Protein AF-A0A8I2K689-F1 (afdb_monomer_lite)

Secondary structure (DSSP, 8-state):
---------------SS--------TT---PPPPPP----------HHHHHHHHHHHHHHHHHHHHHHT----PPP--GGGGGS-TT-TTSTTHHHHHHHHHHHHHHHHHHHHHHHHHHHHHHHHHHH---HHHHHHHHHHHHHHHHHHHHHHHHHHHHHHHSPP-HHHHHHHHH--HHHHHHHHT--HHHHHHHHHHHTTT-HHHHHHHHHHHHHHHHHHHHHHHHHHTTT-PPPHHHHHHHHHHHHHHHHHHHHHHHHHHHHHHT-

Structure (mmCIF, N/CA/C/O backbone):
data_AF-A0A8I2K689-F1
#
_entry.id   AF-A0A8I2K689-F1
#
loop_
_atom_site.group_PDB
_atom_site.id
_atom_site.type_symbol
_atom_site.label_atom_id
_atom_site.label_alt_id
_atom_site.label_comp_id
_atom_site.label_asym_id
_atom_site.label_entity_id
_atom_site.label_seq_id
_atom_site.pdbx_PDB_ins_code
_atom_site.Cartn_x
_atom_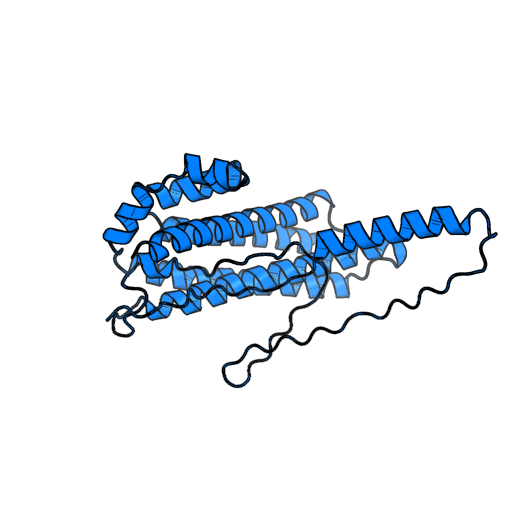site.Cartn_y
_atom_site.Cartn_z
_atom_site.occupancy
_atom_site.B_iso_or_equiv
_atom_site.auth_seq_id
_atom_site.auth_comp_id
_atom_site.auth_asym_id
_atom_site.auth_atom_id
_atom_site.pdbx_PDB_model_num
ATOM 1 N N . MET A 1 1 ? -35.269 14.885 19.759 1.00 34.06 1 MET A N 1
ATOM 2 C CA . MET A 1 1 ? -34.838 15.672 18.585 1.00 34.06 1 MET A CA 1
ATOM 3 C C . MET A 1 1 ? -33.904 14.799 17.765 1.00 34.06 1 MET A C 1
ATOM 5 O O . MET A 1 1 ? -32.785 14.556 18.188 1.00 34.06 1 MET A O 1
ATOM 9 N N . SER A 1 2 ? -34.404 14.224 16.673 1.00 30.09 2 SER A N 1
ATOM 10 C CA . SER A 1 2 ? -33.656 13.335 15.779 1.00 30.09 2 SER A CA 1
ATOM 11 C C . SER A 1 2 ? -32.919 14.171 14.733 1.00 30.09 2 SER A C 1
ATOM 13 O O . SER A 1 2 ? -33.529 14.648 13.777 1.00 30.09 2 SER A O 1
ATOM 15 N N . GLY A 1 3 ? -31.623 14.393 14.948 1.00 28.00 3 GLY A N 1
ATOM 16 C CA . GLY A 1 3 ? -30.744 14.992 13.949 1.00 28.00 3 GLY A CA 1
ATOM 17 C C . GLY A 1 3 ? -30.455 13.982 12.843 1.00 28.00 3 GLY A C 1
ATOM 18 O O . GLY A 1 3 ? -29.964 12.888 13.111 1.00 28.00 3 GLY A O 1
ATOM 19 N N . VAL A 1 4 ? -30.783 14.345 11.606 1.00 25.52 4 VAL A N 1
ATOM 20 C CA . VAL A 1 4 ? -30.379 13.610 10.405 1.00 25.52 4 VAL A CA 1
ATOM 21 C C . VAL A 1 4 ? -28.853 13.706 10.300 1.00 25.52 4 VAL A C 1
ATOM 23 O O . VAL A 1 4 ? -28.322 14.788 10.059 1.00 25.52 4 VAL A O 1
ATOM 26 N N . ARG A 1 5 ? -28.142 12.594 10.529 1.00 31.98 5 ARG A N 1
ATOM 27 C CA . ARG A 1 5 ? -26.697 12.491 10.274 1.00 31.98 5 ARG A CA 1
ATOM 28 C C . ARG A 1 5 ? -26.476 12.338 8.768 1.00 31.98 5 ARG A C 1
ATOM 30 O O . ARG A 1 5 ? -26.965 11.385 8.165 1.00 31.98 5 ARG A O 1
ATOM 37 N N . LEU A 1 6 ? -25.736 13.269 8.171 1.00 27.03 6 LEU A N 1
ATOM 38 C CA . LEU A 1 6 ? -25.148 13.095 6.846 1.00 27.03 6 LEU A CA 1
ATOM 39 C C . LEU A 1 6 ? -23.978 12.114 6.988 1.00 27.03 6 LEU A C 1
ATOM 41 O O . LEU A 1 6 ? -23.007 12.411 7.677 1.00 27.03 6 LEU A O 1
ATOM 45 N N . ALA A 1 7 ? -24.089 10.932 6.381 1.00 31.67 7 ALA A N 1
ATOM 46 C CA . ALA A 1 7 ? -22.959 10.022 6.239 1.00 31.67 7 ALA A CA 1
ATOM 47 C C . ALA A 1 7 ? -21.927 10.675 5.306 1.00 31.67 7 ALA A C 1
ATOM 49 O O . ALA A 1 7 ? -22.247 10.988 4.157 1.00 31.67 7 ALA A O 1
ATOM 50 N N . ASN A 1 8 ? -20.703 10.883 5.794 1.00 35.28 8 ASN A N 1
ATOM 51 C CA . ASN A 1 8 ? -19.585 11.405 5.008 1.00 35.28 8 ASN A CA 1
ATOM 52 C C . ASN A 1 8 ? -19.102 10.337 4.011 1.00 35.28 8 ASN A C 1
ATOM 54 O O . ASN A 1 8 ? -18.074 9.697 4.205 1.00 35.28 8 ASN A O 1
ATOM 58 N N . ARG A 1 9 ? -19.861 10.115 2.934 1.00 32.47 9 ARG A N 1
ATOM 59 C CA . ARG A 1 9 ? -19.407 9.357 1.763 1.00 32.47 9 ARG A CA 1
ATOM 60 C C . ARG A 1 9 ? -18.790 10.322 0.763 1.00 32.47 9 ARG A C 1
ATOM 62 O O . ARG A 1 9 ? -19.503 11.103 0.138 1.00 32.47 9 ARG A O 1
ATOM 69 N N . TRP A 1 10 ? -17.482 10.229 0.567 1.00 33.03 10 TRP A N 1
ATOM 70 C CA . TRP A 1 10 ? -16.812 10.909 -0.534 1.00 33.03 10 TRP A CA 1
ATOM 71 C C . TRP A 1 10 ? -16.924 10.036 -1.786 1.00 33.03 10 TRP A C 1
ATOM 73 O O . TRP A 1 10 ? -16.285 8.993 -1.895 1.00 33.03 10 TRP A O 1
ATOM 83 N N . GLN A 1 11 ? -17.779 10.434 -2.728 1.00 25.73 11 GLN A N 1
ATOM 84 C CA . GLN A 1 11 ? -17.772 9.864 -4.074 1.00 25.73 11 GLN A CA 1
ATOM 85 C C . GLN A 1 11 ? -16.689 10.569 -4.886 1.00 25.73 11 GLN A C 1
ATOM 87 O O . GLN A 1 11 ? -16.847 11.727 -5.265 1.00 25.73 11 GLN A O 1
ATOM 92 N N . VAL A 1 12 ? -15.590 9.867 -5.153 1.00 30.44 12 VAL A N 1
ATOM 93 C CA . VAL A 1 12 ? -14.567 10.317 -6.099 1.00 30.44 12 VAL A CA 1
ATOM 94 C C . VAL A 1 12 ? -14.695 9.456 -7.352 1.00 30.44 12 VAL A C 1
ATOM 96 O O . VAL A 1 12 ? -14.481 8.248 -7.314 1.00 30.44 12 VAL A O 1
ATOM 99 N N . SER A 1 13 ? -15.096 10.062 -8.469 1.00 24.70 13 SER A N 1
ATOM 100 C CA . SER A 1 13 ? -15.130 9.391 -9.771 1.00 24.70 13 SER A CA 1
ATOM 101 C C . SER A 1 13 ? -13.710 9.349 -10.340 1.00 24.70 13 SER A C 1
ATOM 103 O O . SER A 1 13 ? -13.162 10.389 -10.698 1.00 24.70 13 SER A O 1
ATOM 105 N N . ILE A 1 14 ? -13.108 8.159 -10.407 1.00 31.27 14 ILE A N 1
ATOM 106 C CA . ILE A 1 14 ? -11.758 7.952 -10.950 1.00 31.27 14 ILE A CA 1
ATOM 107 C C . ILE A 1 14 ? -11.877 7.172 -12.265 1.00 31.27 14 ILE A C 1
ATOM 109 O O . ILE A 1 14 ? -12.098 5.961 -12.220 1.00 31.27 14 ILE A O 1
ATOM 113 N N . PRO A 1 15 ? -11.729 7.804 -13.440 1.00 27.47 15 PRO A N 1
ATOM 114 C CA . PRO A 1 15 ? -11.429 7.061 -14.651 1.00 27.47 15 PRO A CA 1
ATOM 115 C C . PRO A 1 15 ? -9.973 6.582 -14.590 1.00 27.47 15 PRO A C 1
ATOM 117 O O . PRO A 1 15 ? -9.056 7.358 -14.320 1.00 27.47 15 PRO A O 1
ATOM 120 N N . PHE A 1 16 ? -9.757 5.290 -14.839 1.00 33.69 16 PHE A N 1
ATOM 121 C CA . PHE A 1 16 ? -8.423 4.750 -15.090 1.00 33.69 16 PHE A CA 1
ATOM 122 C C . PHE A 1 16 ? -7.800 5.530 -16.266 1.00 33.69 16 PHE A C 1
ATOM 124 O O . PHE A 1 16 ? -8.435 5.676 -17.312 1.00 33.69 16 PHE A O 1
ATOM 131 N N . VAL A 1 17 ? -6.564 6.003 -16.065 1.00 35.53 17 VAL A N 1
ATOM 132 C CA . VAL A 1 17 ? -5.764 6.949 -16.877 1.00 35.53 17 VAL A CA 1
ATOM 133 C C . VAL A 1 17 ? -5.992 8.441 -16.543 1.00 35.53 17 VAL A C 1
ATOM 135 O O . VAL A 1 17 ? -6.764 9.137 -17.198 1.00 35.53 17 VAL A O 1
ATOM 138 N N . GLY A 1 18 ? -5.234 8.967 -15.568 1.00 26.30 18 GLY A N 1
ATOM 139 C CA . GLY A 1 18 ? -5.088 10.412 -15.327 1.00 26.30 18 GLY A CA 1
ATOM 140 C C . GLY A 1 18 ? -4.299 10.765 -14.056 1.00 26.30 18 GLY A C 1
ATOM 141 O O . GLY A 1 18 ? -4.568 10.217 -12.994 1.00 26.30 18 GLY A O 1
ATOM 142 N N . PHE A 1 19 ? -3.327 11.679 -14.177 1.00 29.88 19 PHE A N 1
ATOM 143 C CA . PHE A 1 19 ? -2.495 12.221 -13.088 1.00 29.88 19 PHE A CA 1
ATOM 144 C C . PHE A 1 19 ? -3.311 12.919 -11.983 1.00 29.88 19 PHE A C 1
ATOM 146 O O . PHE A 1 19 ? -4.321 13.562 -12.264 1.00 29.88 19 PHE A O 1
ATOM 153 N N . ILE A 1 20 ? -2.789 12.900 -10.750 1.00 31.00 20 ILE A N 1
ATOM 154 C CA . ILE A 1 20 ? -3.259 13.716 -9.619 1.00 31.00 20 ILE A CA 1
ATOM 155 C C . ILE A 1 20 ? -2.245 14.840 -9.361 1.00 31.00 20 ILE A C 1
ATOM 157 O O . ILE A 1 20 ? -1.098 14.571 -9.011 1.00 31.00 20 ILE A O 1
ATOM 161 N N . VAL A 1 21 ? -2.674 16.102 -9.460 1.00 28.34 21 VAL A N 1
ATOM 162 C CA . VAL A 1 21 ? -2.023 17.225 -8.765 1.00 28.34 21 VAL A CA 1
ATOM 163 C C . VAL A 1 21 ? -3.061 17.839 -7.835 1.00 28.34 21 VAL A C 1
ATOM 165 O O . VAL A 1 21 ? -4.024 18.453 -8.287 1.00 28.34 21 VAL A O 1
ATOM 168 N N . ALA A 1 22 ? -2.872 17.645 -6.531 1.00 29.69 22 ALA A N 1
ATOM 169 C CA . ALA A 1 22 ? -3.641 18.327 -5.502 1.00 29.69 22 ALA A CA 1
ATOM 170 C C . ALA A 1 22 ? -2.947 19.659 -5.181 1.00 29.69 22 ALA A C 1
ATOM 172 O O . ALA A 1 22 ? -1.782 19.668 -4.787 1.00 29.69 22 ALA A O 1
ATOM 173 N N . LEU A 1 23 ? -3.647 20.780 -5.357 1.00 28.66 23 LEU A N 1
ATOM 174 C CA . LEU A 1 23 ? -3.226 22.075 -4.825 1.00 28.66 23 LEU A CA 1
ATOM 175 C C . LEU A 1 23 ? -4.232 22.524 -3.772 1.00 28.66 23 LEU A C 1
ATOM 177 O O . LEU A 1 23 ? -5.437 22.566 -4.017 1.00 28.66 23 LEU A O 1
ATOM 181 N N . GLU A 1 24 ? -3.712 22.850 -2.594 1.00 26.86 24 GLU A N 1
ATOM 182 C CA . GLU A 1 24 ? -4.495 23.253 -1.438 1.00 26.86 24 GLU A CA 1
ATOM 183 C C . GLU A 1 24 ? -4.722 24.769 -1.443 1.00 26.86 24 GLU A C 1
ATOM 185 O O . GLU A 1 24 ? -3.778 25.564 -1.423 1.00 26.86 24 GLU A O 1
ATOM 190 N N . LYS A 1 25 ? -5.991 25.188 -1.439 1.00 26.97 25 LYS A N 1
ATOM 191 C CA . LYS A 1 25 ? -6.366 26.519 -0.958 1.00 26.97 25 LYS A CA 1
ATOM 192 C C . LYS A 1 25 ? -7.771 26.498 -0.353 1.00 26.97 25 LYS A C 1
ATOM 194 O O . LYS A 1 25 ? -8.740 26.218 -1.047 1.00 26.97 25 LYS A O 1
ATOM 199 N N . ASN A 1 26 ? -7.859 26.841 0.933 1.00 28.77 26 ASN A N 1
ATOM 200 C CA . ASN A 1 26 ? -9.092 27.121 1.683 1.00 28.77 26 ASN A CA 1
ATOM 201 C C . ASN A 1 26 ? -10.177 26.027 1.637 1.00 28.77 26 ASN A C 1
ATOM 203 O O . ASN A 1 26 ? -11.298 26.273 1.195 1.00 28.77 26 ASN A O 1
ATOM 207 N N . SER A 1 27 ? -9.859 24.843 2.168 1.00 33.62 27 SER A N 1
ATOM 208 C CA . SER A 1 27 ? -10.859 23.880 2.673 1.00 33.62 27 SER A CA 1
ATOM 209 C C . SER A 1 27 ? -11.861 23.315 1.649 1.00 33.62 27 SER A C 1
ATOM 211 O O . SER A 1 27 ? -12.848 22.697 2.043 1.00 33.62 27 SER A O 1
ATOM 213 N N . GLN A 1 28 ? -11.618 23.476 0.346 1.00 25.47 28 GLN A N 1
ATOM 214 C CA . GLN A 1 28 ? -12.385 22.828 -0.719 1.00 25.47 28 GLN A CA 1
ATOM 215 C C . GLN A 1 28 ? -11.439 22.189 -1.739 1.00 25.47 28 GLN A C 1
ATOM 217 O O . GLN A 1 28 ? -10.702 22.872 -2.450 1.00 25.47 28 GLN A O 1
ATOM 222 N N . LEU 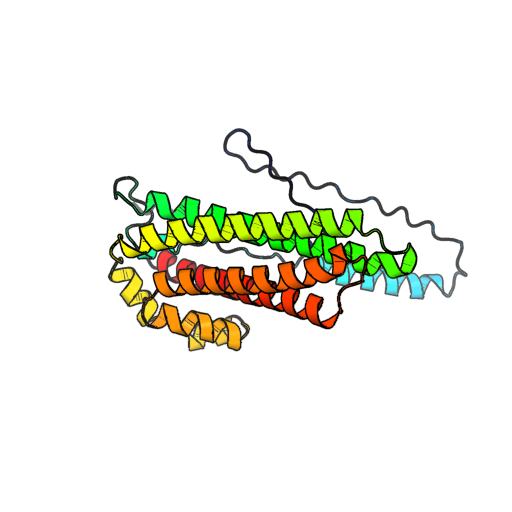A 1 29 ? -11.480 20.858 -1.823 1.00 30.98 29 LEU A N 1
ATOM 223 C CA . LEU A 1 29 ? -10.832 20.090 -2.884 1.00 30.98 29 LEU A CA 1
ATOM 224 C C . LEU A 1 29 ? -11.614 20.303 -4.184 1.00 30.98 29 LEU A C 1
ATOM 226 O O . LEU A 1 29 ? -12.679 19.723 -4.383 1.00 30.98 29 LEU A O 1
ATOM 230 N N . THR A 1 30 ? -11.090 21.149 -5.069 1.00 25.44 30 THR A N 1
ATOM 231 C CA . THR A 1 30 ? -11.647 21.333 -6.415 1.00 25.44 30 THR A CA 1
ATOM 232 C C . THR A 1 30 ? -10.801 20.531 -7.400 1.00 25.44 30 THR A C 1
ATOM 234 O O . THR A 1 30 ? -9.659 20.894 -7.671 1.00 25.44 30 THR A O 1
ATOM 237 N N . CYS A 1 31 ? -11.338 19.427 -7.927 1.00 29.86 31 CYS A N 1
ATOM 238 C CA . CYS A 1 31 ? -10.701 18.677 -9.013 1.00 29.86 31 CYS A CA 1
ATOM 239 C C . CYS A 1 31 ? -11.052 19.321 -10.359 1.00 29.86 31 CYS A C 1
ATOM 241 O O . CYS A 1 31 ? -12.225 19.395 -10.724 1.00 29.86 31 CYS A O 1
ATOM 243 N N . ILE A 1 32 ? -10.042 19.765 -11.107 1.00 27.45 32 ILE A N 1
ATOM 244 C CA . ILE A 1 32 ? -10.199 20.209 -12.496 1.00 27.45 32 ILE A CA 1
ATOM 245 C C . ILE A 1 32 ? -9.784 19.044 -13.396 1.00 27.45 32 ILE A C 1
ATOM 247 O O . ILE A 1 32 ? -8.627 18.633 -13.376 1.00 27.45 32 ILE A O 1
ATOM 251 N N . PHE A 1 33 ? -10.718 18.523 -14.192 1.00 27.69 33 PHE A N 1
ATOM 252 C CA . PHE A 1 33 ? -10.443 17.498 -15.199 1.00 27.69 33 PHE A CA 1
ATOM 253 C C . PHE A 1 33 ? -10.376 18.142 -16.587 1.00 27.69 33 PHE A C 1
ATOM 255 O O . PHE A 1 33 ? -11.342 18.769 -17.024 1.00 27.69 33 PHE A O 1
ATOM 262 N N . SER A 1 34 ? -9.260 17.968 -17.299 1.00 25.78 34 SER A N 1
ATOM 263 C CA . SER A 1 34 ? -9.188 18.241 -18.737 1.00 25.78 34 SER A CA 1
ATOM 264 C C . SER A 1 34 ? -9.410 16.941 -19.512 1.00 25.78 34 SER A C 1
ATOM 266 O O . SER A 1 34 ? -8.761 15.924 -19.280 1.00 25.78 34 SER A O 1
ATOM 268 N N . THR A 1 35 ? -10.375 16.953 -20.427 1.00 31.84 35 THR A N 1
ATOM 269 C CA . THR A 1 35 ? -10.628 15.853 -21.362 1.00 31.84 35 THR A CA 1
ATOM 270 C C . THR A 1 35 ? -9.731 16.033 -22.587 1.00 31.84 35 THR A C 1
ATOM 272 O O . THR A 1 35 ? -9.759 17.078 -23.235 1.00 31.84 35 THR A O 1
ATOM 275 N N . PHE A 1 36 ? -8.918 15.022 -22.905 1.00 33.69 36 PHE A N 1
ATOM 276 C CA . PHE A 1 36 ? -8.147 14.973 -24.149 1.00 33.69 36 PHE A CA 1
ATOM 277 C C . PHE A 1 36 ? -9.102 14.933 -25.351 1.00 33.69 36 PHE A C 1
ATOM 279 O O . PHE A 1 36 ? -9.919 14.020 -25.482 1.00 33.69 36 PHE A O 1
ATOM 286 N N . GLY A 1 37 ? -8.987 15.923 -26.237 1.00 29.97 37 GLY A N 1
ATOM 287 C CA . GLY A 1 37 ? -9.666 15.941 -27.528 1.00 29.97 37 GLY A CA 1
ATOM 288 C C . GLY A 1 37 ? -9.048 14.912 -28.472 1.00 29.97 37 GLY A C 1
ATOM 289 O O . GLY A 1 37 ? -7.941 15.103 -28.966 1.00 29.97 37 GLY A O 1
ATOM 290 N N . LEU A 1 38 ? -9.767 13.819 -28.727 1.00 32.38 38 LEU A N 1
ATOM 291 C CA . LEU A 1 38 ? -9.473 12.901 -29.827 1.00 32.38 38 LEU A CA 1
ATOM 292 C C . LEU A 1 38 ? -10.076 13.472 -31.121 1.00 32.38 38 LEU A C 1
ATOM 294 O O . LEU A 1 38 ? -11.244 13.233 -31.430 1.00 32.38 38 LEU A O 1
ATOM 298 N N . GLU A 1 39 ? -9.286 14.211 -31.902 1.00 32.84 39 GLU A N 1
ATOM 299 C CA . GLU A 1 39 ? -9.604 14.439 -33.317 1.00 32.84 39 GLU A CA 1
ATOM 300 C C . GLU A 1 39 ? -9.267 13.171 -34.111 1.00 32.84 39 GLU A C 1
ATOM 302 O O . GLU A 1 39 ? -8.129 12.911 -34.501 1.00 32.84 39 GLU A O 1
ATOM 307 N N . LEU A 1 40 ? -10.281 12.331 -34.317 1.00 34.91 40 LEU A N 1
ATOM 308 C CA . LEU A 1 40 ? -10.182 11.117 -35.120 1.00 34.91 40 LEU A CA 1
ATOM 309 C C . LEU A 1 40 ? -10.274 11.498 -36.608 1.00 34.91 40 LEU A C 1
ATOM 311 O O . LEU A 1 40 ? -11.366 11.664 -37.154 1.00 34.91 40 LEU A O 1
ATOM 315 N N . ILE A 1 41 ? -9.126 11.647 -37.274 1.00 38.69 41 ILE A N 1
ATOM 316 C CA . ILE A 1 41 ? -9.055 11.849 -38.730 1.00 38.69 41 ILE A CA 1
ATOM 317 C C . ILE A 1 41 ? -9.430 10.527 -39.418 1.00 38.69 41 ILE A C 1
ATOM 319 O O . ILE A 1 41 ? -8.597 9.648 -39.635 1.00 38.69 41 ILE A O 1
ATOM 323 N N . LEU A 1 42 ? -10.714 10.360 -39.740 1.00 37.19 42 LEU A N 1
ATOM 324 C CA . LEU A 1 42 ? -11.215 9.228 -40.520 1.00 37.19 42 LEU A CA 1
ATOM 325 C C . LEU A 1 42 ? -11.003 9.497 -42.017 1.00 37.19 42 LEU A C 1
ATOM 327 O O . LEU A 1 42 ? -11.637 10.375 -42.599 1.00 37.19 42 LEU A O 1
ATOM 331 N N . SER A 1 43 ? -10.128 8.720 -42.656 1.00 39.47 43 SER A N 1
ATOM 332 C CA . SER A 1 43 ? -10.030 8.667 -44.119 1.00 39.47 43 SER A CA 1
ATOM 333 C C . SER A 1 43 ? -11.274 7.983 -44.728 1.00 39.47 43 SER A C 1
ATOM 335 O O . SER A 1 43 ? -11.934 7.186 -44.053 1.00 39.47 43 SER A O 1
ATOM 337 N N . PRO A 1 44 ? -11.650 8.282 -45.989 1.00 41.97 44 PRO A N 1
ATOM 338 C CA . PRO A 1 44 ? -12.915 7.818 -46.559 1.00 41.97 44 PRO A CA 1
ATOM 339 C C . PRO A 1 44 ? -12.936 6.294 -46.765 1.00 41.97 44 PRO A C 1
ATOM 341 O O . PRO A 1 44 ? -12.265 5.740 -47.637 1.00 41.97 44 PRO A O 1
ATOM 344 N N . ILE A 1 45 ? -13.760 5.609 -45.969 1.00 51.66 45 ILE A N 1
ATOM 345 C CA . ILE A 1 45 ? -14.006 4.162 -46.031 1.00 51.66 45 ILE A CA 1
ATOM 346 C C . ILE A 1 45 ? -15.248 3.890 -46.895 1.00 51.66 45 ILE A C 1
ATOM 348 O O . ILE A 1 45 ? -16.245 4.600 -46.823 1.00 51.66 45 ILE A O 1
ATOM 352 N N . LYS A 1 46 ? -15.216 2.830 -47.717 1.00 49.56 46 LYS A N 1
ATOM 353 C CA . LYS A 1 46 ? -16.331 2.443 -48.608 1.00 49.56 46 LYS A CA 1
ATOM 354 C C . LYS A 1 46 ? -17.665 2.234 -47.839 1.00 49.56 46 LYS A C 1
ATOM 356 O O . LYS A 1 46 ? -17.677 1.523 -46.827 1.00 49.56 46 LYS A O 1
ATOM 361 N N . PRO A 1 47 ? -18.815 2.679 -48.389 1.00 58.19 47 PRO A N 1
ATOM 362 C CA . PRO A 1 47 ? -20.069 2.911 -47.646 1.00 58.19 47 PRO A CA 1
ATOM 363 C C . PRO A 1 47 ? -20.726 1.664 -47.022 1.00 58.19 47 PRO A C 1
ATOM 365 O O . PRO A 1 47 ? -21.452 1.757 -46.035 1.00 58.19 47 PRO A O 1
ATOM 368 N N . LYS A 1 48 ? -20.468 0.453 -47.542 1.00 54.47 48 LYS A N 1
ATOM 369 C CA . LYS A 1 48 ? -20.991 -0.793 -46.937 1.00 54.47 48 LYS A CA 1
ATOM 370 C C . LYS A 1 48 ? -20.197 -1.266 -45.713 1.00 54.47 48 LYS A C 1
ATOM 372 O O . LYS A 1 48 ? -20.784 -1.876 -44.823 1.00 54.47 48 LYS A O 1
ATOM 377 N N . LYS A 1 49 ? -18.888 -0.990 -45.643 1.00 56.25 49 LYS A N 1
ATOM 378 C CA . LYS A 1 49 ? -18.050 -1.335 -44.475 1.00 56.25 49 LYS A CA 1
ATOM 379 C C . LYS A 1 49 ? -18.198 -0.316 -43.342 1.00 56.25 49 LYS A C 1
ATOM 381 O O . LYS A 1 49 ? -18.008 -0.664 -42.181 1.00 56.25 49 LYS A O 1
ATOM 386 N N . GLU A 1 50 ? -18.624 0.897 -43.674 1.00 62.44 50 GLU A N 1
ATOM 387 C CA . GLU A 1 50 ? -18.826 2.007 -42.743 1.00 62.44 50 GLU A CA 1
ATOM 388 C C . GLU A 1 50 ? -19.874 1.697 -41.661 1.00 62.44 50 GLU A C 1
ATOM 390 O O . GLU A 1 50 ? -19.638 1.920 -40.476 1.00 62.44 50 GLU A O 1
ATOM 395 N N . LYS A 1 51 ? -21.010 1.086 -42.028 1.00 68.62 51 LYS A N 1
ATOM 396 C CA . LYS A 1 51 ? -22.100 0.808 -41.075 1.00 68.62 51 LYS A CA 1
ATOM 397 C C . LYS A 1 51 ? -21.742 -0.275 -40.047 1.00 68.62 51 LYS A C 1
ATOM 399 O O . LYS A 1 51 ? -22.174 -0.188 -38.900 1.00 68.62 51 LYS A O 1
ATOM 404 N N . ALA A 1 52 ? -20.957 -1.279 -40.445 1.00 70.50 52 ALA A N 1
ATOM 405 C CA . ALA A 1 52 ? -20.466 -2.325 -39.544 1.00 70.50 52 ALA A CA 1
ATOM 406 C C . ALA A 1 52 ? -19.349 -1.798 -38.629 1.00 70.50 52 ALA A C 1
ATOM 408 O O . ALA A 1 52 ? -19.381 -2.026 -37.421 1.00 70.50 52 ALA A O 1
ATOM 409 N N . MET A 1 53 ? -18.418 -1.019 -39.186 1.00 68.62 53 MET A N 1
ATOM 410 C CA . MET A 1 53 ? -17.319 -0.420 -38.431 1.00 68.62 53 MET A CA 1
ATOM 411 C C . MET A 1 53 ? -17.821 0.613 -37.412 1.00 68.62 53 MET A C 1
ATOM 413 O O . MET A 1 53 ? -17.392 0.591 -36.264 1.00 68.62 53 MET A O 1
ATOM 417 N N . ARG A 1 54 ? -18.812 1.439 -37.775 1.00 72.25 54 ARG A N 1
ATOM 418 C CA . ARG A 1 54 ? -19.436 2.409 -36.862 1.00 72.25 54 ARG A CA 1
ATOM 419 C C . ARG A 1 54 ? -20.149 1.732 -35.689 1.00 72.25 54 ARG A C 1
ATOM 421 O O . ARG A 1 54 ? -20.038 2.209 -34.567 1.00 72.25 54 ARG A O 1
ATOM 428 N N . LYS A 1 55 ? -20.839 0.606 -35.919 1.00 75.31 55 LYS A N 1
ATOM 429 C CA . LYS A 1 55 ? -21.449 -0.184 -34.833 1.00 75.31 55 LYS A CA 1
ATOM 430 C C . LYS A 1 55 ? -20.394 -0.770 -33.893 1.00 75.31 55 LYS A C 1
ATOM 432 O O . LYS A 1 55 ? -20.557 -0.671 -32.684 1.00 75.31 55 LYS A O 1
ATOM 437 N N . SER A 1 56 ? -19.308 -1.319 -34.442 1.00 78.44 56 SER A N 1
ATOM 438 C CA . SER A 1 56 ? -18.197 -1.846 -33.641 1.00 78.44 56 SER A CA 1
ATOM 439 C C . SER A 1 56 ? -17.529 -0.754 -32.806 1.00 78.44 56 SER A C 1
ATOM 441 O O . SER A 1 56 ? -17.284 -0.960 -31.623 1.00 78.44 56 SER A O 1
ATOM 443 N N . LEU A 1 57 ? -17.281 0.418 -33.398 1.00 76.94 57 LEU A N 1
ATOM 444 C CA . LEU A 1 57 ? -16.671 1.554 -32.710 1.00 76.94 57 LEU A CA 1
ATOM 445 C C . LEU A 1 57 ? -17.565 2.060 -31.570 1.00 76.94 57 LEU A C 1
ATOM 447 O O . LEU A 1 57 ? -17.078 2.268 -30.467 1.00 76.94 57 LEU A O 1
ATOM 451 N N . ILE A 1 58 ? -18.876 2.190 -31.803 1.00 81.75 58 ILE A N 1
ATOM 452 C CA . ILE A 1 58 ? -19.835 2.593 -30.763 1.00 81.75 58 ILE A CA 1
ATOM 453 C C . ILE A 1 58 ? -19.892 1.557 -29.635 1.00 81.75 58 ILE A C 1
ATOM 455 O O . ILE A 1 58 ? -19.920 1.950 -28.475 1.00 81.75 58 ILE A O 1
ATOM 459 N N . SER A 1 59 ? -19.868 0.254 -29.935 1.00 79.19 59 SER A N 1
ATOM 460 C CA . SER A 1 59 ? -19.805 -0.782 -28.895 1.00 79.19 59 SER A CA 1
ATOM 461 C C . SER A 1 59 ? -18.511 -0.723 -28.087 1.00 79.19 59 SER A C 1
ATOM 463 O O . SER A 1 59 ? -18.575 -0.827 -26.869 1.00 79.19 59 SER A O 1
ATOM 465 N N . ILE A 1 60 ? -17.357 -0.511 -28.727 1.00 79.00 60 ILE A N 1
ATOM 466 C CA . ILE A 1 60 ? -16.071 -0.351 -28.029 1.00 79.00 60 ILE A CA 1
ATOM 467 C C . ILE A 1 60 ? -16.100 0.896 -27.145 1.00 79.00 60 ILE A C 1
ATOM 469 O O . ILE A 1 60 ? -15.738 0.814 -25.978 1.00 79.00 60 ILE A O 1
ATOM 473 N N . ILE A 1 61 ? -16.600 2.023 -27.662 1.00 78.31 61 ILE A N 1
ATOM 474 C CA . ILE A 1 61 ? -16.760 3.252 -26.881 1.00 78.31 61 ILE A CA 1
ATOM 475 C C . ILE A 1 61 ? -17.706 3.004 -25.710 1.00 78.31 61 ILE A C 1
ATOM 477 O O . ILE A 1 61 ? -17.354 3.352 -24.597 1.00 78.31 61 ILE A O 1
ATOM 481 N N . LEU A 1 62 ? -18.859 2.361 -25.898 1.00 74.25 62 LEU A N 1
ATOM 482 C CA . LEU A 1 62 ? -19.791 2.067 -24.804 1.00 74.25 62 LEU A CA 1
ATOM 483 C C . LEU A 1 62 ? -19.184 1.138 -23.749 1.00 74.25 62 LEU A C 1
ATOM 485 O O . LEU A 1 62 ? -19.397 1.380 -22.568 1.00 74.25 62 LEU A O 1
ATOM 489 N N . ILE A 1 63 ? -18.408 0.127 -24.147 1.00 73.12 63 ILE A N 1
ATOM 490 C CA . ILE A 1 63 ? -17.698 -0.762 -23.215 1.00 73.12 63 ILE A CA 1
ATOM 491 C C . ILE A 1 63 ? -16.634 0.020 -22.442 1.00 73.12 63 ILE A C 1
ATOM 493 O O . ILE A 1 63 ? -16.591 -0.072 -21.219 1.00 73.12 63 ILE A O 1
ATOM 497 N N . LEU A 1 64 ? -15.830 0.837 -23.128 1.00 66.56 64 LEU A N 1
ATOM 498 C CA . LEU A 1 64 ? -14.812 1.678 -22.499 1.00 66.56 64 LEU A CA 1
ATOM 499 C C . LEU A 1 64 ? -15.451 2.703 -21.558 1.00 66.56 64 LEU A C 1
ATOM 501 O O . LEU A 1 64 ? -15.061 2.796 -20.401 1.00 66.56 64 LEU A O 1
ATOM 505 N N . THR A 1 65 ? -16.501 3.392 -22.001 1.00 65.06 65 THR A N 1
ATOM 506 C CA . THR A 1 65 ? -17.212 4.391 -21.195 1.00 65.06 65 THR A CA 1
ATOM 507 C C . THR A 1 65 ? -17.877 3.729 -19.988 1.00 65.06 65 THR A C 1
ATOM 509 O O . THR A 1 65 ? -17.732 4.219 -18.876 1.00 65.06 65 THR A O 1
ATOM 512 N N . ALA A 1 66 ? -18.535 2.577 -20.157 1.00 59.66 66 ALA A N 1
ATOM 513 C CA . ALA A 1 66 ? -19.119 1.820 -19.049 1.00 59.66 66 ALA A CA 1
ATOM 514 C C . ALA A 1 66 ? -18.054 1.310 -18.063 1.00 59.66 66 ALA A C 1
ATOM 516 O O . ALA A 1 66 ? -18.277 1.364 -16.857 1.00 59.66 66 ALA A O 1
ATOM 517 N N . SER A 1 67 ? -16.884 0.881 -18.551 1.00 49.88 67 SER A N 1
ATOM 518 C CA . SER A 1 67 ? -15.754 0.492 -17.695 1.00 49.88 67 SER A CA 1
ATOM 519 C C . SER A 1 67 ? -15.118 1.681 -16.966 1.00 49.88 67 SER A C 1
ATOM 521 O O . SER A 1 67 ? -14.670 1.534 -15.836 1.00 49.88 67 SER A O 1
ATOM 523 N N . MET A 1 68 ? -15.155 2.878 -17.560 1.00 47.31 68 MET A N 1
ATOM 524 C CA . MET A 1 68 ? -14.703 4.129 -16.940 1.00 47.31 68 MET A CA 1
ATOM 525 C C . MET A 1 68 ? -15.727 4.719 -15.957 1.00 47.31 68 MET A C 1
ATOM 527 O O . MET A 1 68 ? -15.362 5.535 -15.118 1.00 47.31 68 MET A O 1
ATOM 531 N N . TYR A 1 69 ? -16.992 4.287 -16.024 1.00 48.94 69 TYR A N 1
ATOM 532 C CA . TYR A 1 69 ? -18.041 4.602 -15.046 1.00 48.94 69 TYR A CA 1
ATOM 533 C C . TYR A 1 69 ? -18.048 3.663 -13.830 1.00 48.94 69 TYR A C 1
ATOM 535 O O . TYR A 1 69 ? -18.917 3.794 -12.960 1.00 48.94 69 TYR A O 1
ATOM 543 N N . VAL A 1 70 ? -17.091 2.735 -13.725 1.00 46.28 70 VAL A N 1
ATOM 544 C CA . VAL A 1 70 ? -16.865 1.993 -12.482 1.00 46.28 70 VAL A CA 1
ATOM 545 C C . VAL A 1 70 ? -16.302 2.983 -11.468 1.00 46.28 70 VAL A C 1
ATOM 547 O O . VAL A 1 70 ? -15.117 3.293 -11.450 1.00 46.28 70 VAL A O 1
ATOM 550 N N . HIS A 1 71 ? -17.191 3.540 -10.652 1.00 49.56 71 HIS A N 1
ATOM 551 C CA . HIS A 1 71 ? -16.816 4.451 -9.585 1.00 49.56 71 HIS A CA 1
ATOM 552 C C . HIS A 1 71 ? -15.962 3.672 -8.584 1.00 49.56 71 HIS A C 1
ATOM 554 O O . HIS A 1 71 ? -16.468 2.792 -7.886 1.00 49.56 71 HIS A O 1
ATOM 560 N N . GLY A 1 72 ? -14.668 3.985 -8.524 1.00 53.66 72 GLY A N 1
ATOM 561 C CA . GLY A 1 72 ? -13.811 3.537 -7.438 1.00 53.66 72 GLY A CA 1
ATOM 562 C C . GLY A 1 72 ? -14.290 4.178 -6.141 1.00 53.66 72 GLY A C 1
ATOM 563 O O . GLY A 1 72 ? -14.019 5.347 -5.889 1.00 53.66 72 GLY A O 1
ATOM 564 N N . VAL A 1 73 ? -15.042 3.437 -5.328 1.00 59.09 73 VAL A N 1
ATOM 565 C CA . VAL A 1 73 ? -15.381 3.889 -3.978 1.00 59.09 73 VAL A CA 1
ATOM 566 C C . VAL A 1 73 ? -14.139 3.696 -3.117 1.00 59.09 73 VAL A C 1
ATOM 568 O O . VAL A 1 73 ? -13.782 2.568 -2.788 1.00 59.09 73 VAL A O 1
ATOM 571 N N . ILE A 1 74 ? -13.472 4.798 -2.783 1.00 63.38 74 ILE A N 1
ATOM 572 C CA . ILE A 1 74 ? -12.416 4.815 -1.772 1.00 63.38 74 ILE A CA 1
ATOM 573 C C . ILE A 1 74 ? -13.103 5.010 -0.427 1.00 63.38 74 ILE A C 1
ATOM 575 O O . ILE A 1 74 ? -13.759 6.027 -0.200 1.00 63.38 74 ILE A O 1
ATOM 579 N N . PHE A 1 75 ? -12.964 4.034 0.462 1.00 70.88 75 PHE A N 1
ATOM 580 C CA . PHE A 1 75 ? -13.468 4.170 1.821 1.00 70.88 75 PHE A CA 1
ATOM 581 C C . PHE A 1 75 ? -12.462 4.968 2.648 1.00 70.88 75 PHE A C 1
ATOM 583 O O . PHE A 1 75 ? -11.268 4.658 2.658 1.00 70.88 75 PHE A O 1
ATOM 590 N N . CYS A 1 76 ? -12.941 6.014 3.326 1.00 67.00 76 CYS A N 1
ATOM 591 C CA . CYS A 1 76 ? -12.139 6.707 4.325 1.00 67.00 76 CYS A CA 1
ATOM 592 C C . CYS A 1 76 ? -11.781 5.721 5.431 1.00 67.00 76 CYS A C 1
ATOM 594 O O . CYS A 1 76 ? -12.604 4.909 5.856 1.00 67.00 76 CYS A O 1
ATOM 596 N N . ASN A 1 77 ? -10.523 5.763 5.855 1.00 67.94 77 ASN A N 1
ATOM 597 C CA . ASN A 1 77 ? -10.058 4.836 6.856 1.00 67.94 77 ASN A CA 1
ATOM 598 C C . ASN A 1 77 ? -10.418 5.349 8.256 1.00 67.94 77 ASN A C 1
ATOM 600 O O . ASN A 1 77 ? -9.688 6.153 8.832 1.00 67.94 77 ASN A O 1
ATOM 604 N N . ASP A 1 78 ? -11.527 4.850 8.798 1.00 77.69 78 ASP A N 1
ATOM 605 C CA . ASP A 1 78 ? -11.975 5.137 10.164 1.00 77.69 78 ASP A CA 1
ATOM 606 C C . ASP A 1 78 ? -11.246 4.277 11.219 1.00 77.69 78 ASP A C 1
ATOM 608 O O . ASP A 1 78 ? -11.678 4.192 12.369 1.00 77.69 78 ASP A O 1
ATOM 612 N N . THR A 1 79 ? -10.117 3.636 10.884 1.00 73.81 79 THR A N 1
ATOM 613 C CA . THR A 1 79 ? -9.312 2.872 11.854 1.00 73.81 79 THR A CA 1
ATOM 614 C C . THR A 1 79 ? -8.871 3.656 13.098 1.00 73.81 79 THR A C 1
ATOM 616 O O . THR A 1 79 ? -8.764 3.015 14.147 1.00 73.81 79 THR A O 1
ATOM 619 N N . PRO A 1 80 ? -8.660 4.995 13.088 1.00 79.12 80 PRO A N 1
ATOM 620 C CA . PRO A 1 80 ? -8.409 5.752 14.320 1.00 79.12 80 PRO A CA 1
ATOM 621 C C . PRO A 1 80 ? -9.518 5.610 15.374 1.00 79.12 80 PRO A C 1
ATOM 623 O O . PRO A 1 80 ? -9.237 5.653 16.571 1.00 79.12 80 PRO A O 1
ATOM 626 N N . CYS A 1 81 ? -10.761 5.331 14.962 1.00 82.19 81 CYS A N 1
ATOM 627 C CA . CYS A 1 81 ? -11.871 5.046 15.874 1.00 82.19 81 CYS A CA 1
ATOM 628 C C . CYS A 1 81 ? -11.646 3.803 16.745 1.00 82.19 81 CYS A C 1
ATOM 630 O O . CYS A 1 81 ? -12.319 3.633 17.759 1.00 82.19 81 CYS A O 1
ATOM 632 N N . ALA A 1 82 ? -10.718 2.915 16.374 1.00 80.94 82 ALA A N 1
ATOM 633 C CA . ALA A 1 82 ? -10.343 1.783 17.214 1.00 80.94 82 ALA A CA 1
ATOM 634 C C . ALA A 1 82 ? -9.660 2.205 18.520 1.00 80.94 82 ALA A C 1
ATOM 636 O O . ALA A 1 82 ? -9.581 1.390 19.431 1.00 80.94 82 ALA A O 1
ATOM 637 N N . TYR A 1 83 ? -9.177 3.444 18.620 1.00 83.81 83 TYR A N 1
ATOM 638 C CA . TYR A 1 83 ? -8.364 3.947 19.728 1.00 83.81 83 TYR A CA 1
ATOM 639 C C . TYR A 1 83 ? -9.075 5.048 20.542 1.00 83.81 83 TYR A C 1
ATOM 641 O O . TYR A 1 83 ? -8.456 5.737 21.351 1.00 83.81 83 TYR A O 1
ATOM 649 N N . GLY A 1 84 ? -10.386 5.237 20.338 1.00 73.69 84 GLY A N 1
ATOM 650 C CA . GLY A 1 84 ? -11.196 6.217 21.066 1.00 73.69 84 GLY A CA 1
ATOM 651 C C . GLY A 1 84 ? -12.428 6.694 20.294 1.00 73.69 84 GLY A C 1
ATOM 652 O O . GLY A 1 84 ? -12.710 6.247 19.184 1.00 73.69 84 GLY A O 1
ATOM 653 N N . GLU A 1 85 ? -13.194 7.617 20.884 1.00 61.94 85 GLU A N 1
ATOM 654 C CA . GLU A 1 85 ? -14.360 8.185 20.202 1.00 61.94 85 GLU A CA 1
ATOM 655 C C . GLU A 1 85 ? -13.924 9.056 19.017 1.00 61.94 85 GLU A C 1
ATOM 657 O O . GLU A 1 85 ? -13.221 10.043 19.202 1.00 61.94 85 GLU A O 1
ATOM 662 N N . CYS A 1 86 ? -14.395 8.708 17.813 1.00 60.72 86 CYS A N 1
ATOM 663 C CA . CYS A 1 86 ? -14.076 9.351 16.529 1.00 60.72 86 CYS A CA 1
ATOM 664 C C . CYS A 1 86 ? -14.318 10.876 16.463 1.00 60.72 86 CYS A C 1
ATOM 666 O O . CYS A 1 86 ? -13.968 11.492 15.464 1.00 60.72 86 CYS A O 1
ATOM 668 N N . ASN A 1 87 ? -14.958 11.465 17.481 1.00 56.34 87 ASN A N 1
ATOM 669 C CA . ASN A 1 87 ? -15.509 12.822 17.463 1.00 56.34 87 ASN A CA 1
ATOM 670 C C . ASN A 1 87 ? -15.086 13.688 18.661 1.00 56.34 87 ASN A C 1
ATOM 672 O O . ASN A 1 87 ? -15.586 14.803 18.784 1.00 56.34 87 ASN A O 1
ATOM 676 N N . ASP A 1 88 ? -14.233 13.194 19.563 1.00 54.06 88 ASP A N 1
ATOM 677 C CA . ASP A 1 88 ? -13.817 13.978 20.728 1.00 54.06 88 ASP A CA 1
ATOM 678 C C . ASP A 1 88 ? -12.394 14.505 20.518 1.00 54.06 88 ASP A C 1
ATOM 680 O O . ASP A 1 88 ? -11.404 13.816 20.778 1.00 54.06 88 ASP A O 1
ATOM 684 N N . GLU A 1 89 ? -12.302 15.750 20.038 1.00 50.16 89 GLU A N 1
ATOM 685 C CA . GLU A 1 89 ? -11.051 16.508 19.854 1.00 50.16 89 GLU A CA 1
ATOM 686 C C . GLU A 1 89 ? -10.221 16.605 21.153 1.00 50.16 89 GLU A C 1
ATOM 688 O O . GLU A 1 89 ? -9.042 16.950 21.120 1.00 50.16 89 GLU A O 1
ATOM 693 N N . ASN A 1 90 ? -10.817 16.260 22.301 1.00 48.53 90 ASN A N 1
ATOM 694 C CA . ASN A 1 90 ? -10.208 16.356 23.623 1.00 48.53 90 ASN A CA 1
ATOM 695 C C . ASN A 1 90 ? -9.481 15.086 24.099 1.00 48.53 90 ASN A C 1
ATOM 697 O O . ASN A 1 90 ? -8.940 15.091 25.208 1.00 48.53 90 ASN A O 1
ATOM 701 N N . LYS A 1 91 ? -9.437 13.992 23.319 1.00 55.91 91 LYS A N 1
ATOM 702 C CA . LYS A 1 91 ? -8.626 12.810 23.675 1.00 55.91 91 LYS A CA 1
ATOM 703 C C . LYS A 1 91 ? -7.267 12.817 22.977 1.00 55.91 91 LYS A C 1
ATOM 705 O O . LYS A 1 91 ? -7.159 12.833 21.756 1.00 55.91 91 LYS A O 1
ATOM 710 N N . VAL A 1 92 ? -6.238 12.729 23.817 1.00 55.22 92 VAL A N 1
ATOM 711 C CA . VAL A 1 92 ? -4.857 13.195 23.608 1.00 55.22 92 VAL A CA 1
ATOM 712 C C . VAL A 1 92 ? -4.134 12.617 22.375 1.00 55.22 92 VAL A C 1
ATOM 714 O O . VAL A 1 92 ? -3.248 13.291 21.865 1.00 55.22 92 VAL A O 1
ATOM 717 N N . ASN A 1 93 ? -4.544 11.468 21.815 1.00 58.84 93 ASN A N 1
ATOM 718 C CA . ASN A 1 93 ? -3.804 10.816 20.714 1.00 58.84 93 ASN A CA 1
ATOM 719 C C . ASN A 1 93 ? -4.640 10.417 19.477 1.00 58.84 93 ASN A C 1
ATOM 721 O O . ASN A 1 93 ? -4.081 10.236 18.394 1.00 58.84 93 ASN A O 1
ATOM 725 N N . GLY A 1 94 ? -5.972 10.304 19.581 1.00 60.09 94 GLY A N 1
ATOM 726 C CA . GLY A 1 94 ? -6.819 9.869 18.454 1.00 60.09 94 GLY A CA 1
ATOM 727 C C . GLY A 1 94 ? -6.793 10.848 17.273 1.00 60.09 94 GLY A C 1
ATOM 728 O O . GLY A 1 94 ? -6.753 10.435 16.115 1.00 60.09 94 GLY A O 1
ATOM 729 N N . GLY A 1 95 ? -6.704 12.149 17.572 1.00 70.50 95 GLY A N 1
ATOM 730 C CA . GLY A 1 95 ? -6.575 13.205 16.565 1.00 70.50 95 GLY A CA 1
ATOM 731 C C . GLY A 1 95 ? -5.257 13.175 15.783 1.00 70.50 95 GLY A C 1
ATOM 732 O O . GLY A 1 95 ? -5.219 13.665 14.659 1.00 70.50 95 GLY A O 1
ATOM 733 N N . GLN A 1 96 ? -4.193 12.569 16.327 1.00 84.19 96 GLN A N 1
ATOM 734 C CA . GLN A 1 96 ? -2.901 12.447 15.640 1.00 84.19 96 GLN A CA 1
ATOM 735 C C . GLN A 1 96 ? -2.863 11.264 14.664 1.00 84.19 96 GLN A C 1
ATOM 737 O O . GLN A 1 96 ? -2.165 11.321 13.656 1.00 84.19 96 GLN A O 1
ATOM 742 N N . MET A 1 97 ? -3.639 10.203 14.905 1.00 88.12 97 MET A N 1
ATOM 743 C CA . MET A 1 97 ? -3.637 9.023 14.033 1.00 88.12 97 MET A CA 1
ATOM 744 C C . MET A 1 97 ? -4.265 9.292 12.668 1.00 88.12 97 MET A C 1
ATOM 746 O O . MET A 1 97 ? -3.753 8.817 11.659 1.00 88.12 97 MET A O 1
ATOM 750 N N . THR A 1 98 ? -5.359 10.054 12.613 1.00 87.50 98 THR A N 1
ATOM 751 C CA . THR A 1 98 ? -6.059 10.367 11.359 1.00 87.50 98 THR A CA 1
ATOM 752 C C . THR A 1 98 ? -5.148 11.002 10.301 1.00 87.50 98 THR A C 1
ATOM 754 O O . THR A 1 98 ? -5.070 10.450 9.200 1.00 87.50 98 THR A O 1
ATOM 757 N N . PRO A 1 99 ? -4.413 12.101 10.578 1.00 89.44 99 PRO A N 1
ATOM 758 C CA . PRO A 1 99 ? -3.500 12.668 9.590 1.00 89.44 99 PRO A CA 1
ATOM 759 C C . PRO A 1 99 ? -2.363 11.706 9.222 1.00 89.44 99 PRO A C 1
ATOM 761 O O . PRO A 1 99 ? -1.977 11.670 8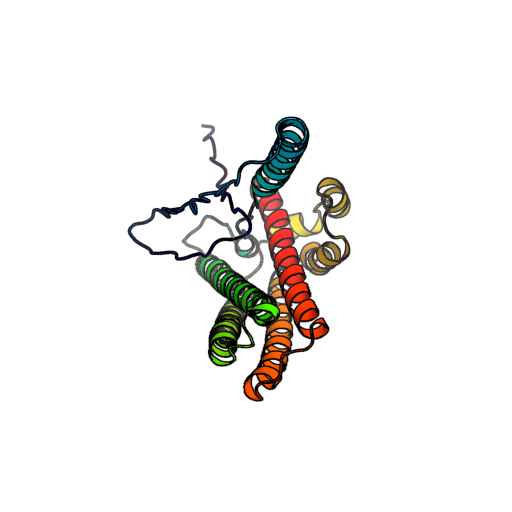.058 1.00 89.44 99 PRO A O 1
ATOM 764 N N . LEU A 1 100 ? -1.864 10.882 10.151 1.00 93.06 100 LEU A N 1
ATOM 765 C CA . LEU A 1 100 ? -0.834 9.880 9.845 1.00 93.06 100 LEU A CA 1
ATOM 766 C C . LEU A 1 100 ? -1.355 8.803 8.882 1.00 93.06 100 LEU A C 1
ATOM 768 O O . LEU A 1 100 ? -0.701 8.495 7.888 1.00 93.06 100 LEU A O 1
ATOM 772 N N . VAL A 1 101 ? -2.560 8.278 9.114 1.00 91.75 101 VAL A N 1
ATOM 773 C CA . VAL A 1 101 ? -3.211 7.315 8.212 1.00 91.75 101 VAL A CA 1
ATOM 774 C C . VAL A 1 101 ? -3.426 7.929 6.826 1.00 91.75 101 VAL A C 1
ATOM 776 O O . VAL A 1 101 ? -3.082 7.300 5.824 1.00 91.75 101 VAL A O 1
ATOM 779 N N . ILE A 1 102 ? -3.958 9.155 6.761 1.00 90.50 102 ILE A N 1
ATOM 780 C CA . ILE A 1 102 ? -4.218 9.862 5.498 1.00 90.50 102 ILE A CA 1
ATOM 781 C C . ILE A 1 102 ? -2.914 10.120 4.740 1.00 90.50 102 ILE A C 1
ATOM 783 O O . ILE A 1 102 ? -2.820 9.782 3.561 1.00 90.50 102 ILE A O 1
ATOM 787 N N . ASN A 1 103 ? -1.899 10.674 5.404 1.00 93.31 103 ASN A N 1
ATOM 788 C CA . ASN A 1 103 ? -0.629 11.010 4.768 1.00 93.31 103 ASN A CA 1
ATOM 789 C C . ASN A 1 103 ? 0.117 9.750 4.322 1.00 93.31 103 ASN A C 1
ATOM 791 O O . ASN A 1 103 ? 0.581 9.689 3.185 1.00 93.31 103 ASN A O 1
ATOM 795 N N . GLY A 1 104 ? 0.187 8.721 5.172 1.00 95.25 104 GLY A N 1
ATOM 796 C CA . GLY A 1 104 ? 0.853 7.462 4.846 1.00 95.25 104 GLY A CA 1
ATOM 797 C C . GLY A 1 104 ? 0.203 6.775 3.645 1.00 95.25 104 GLY A C 1
ATOM 798 O O . GLY A 1 104 ? 0.890 6.398 2.698 1.00 95.25 104 GLY A O 1
ATOM 799 N N . ALA A 1 105 ? -1.131 6.676 3.634 1.00 94.50 105 ALA A N 1
ATOM 800 C CA . ALA A 1 105 ? -1.866 6.140 2.490 1.00 94.50 105 ALA A CA 1
ATOM 801 C C . ALA A 1 105 ? -1.711 7.016 1.234 1.00 94.50 105 ALA A C 1
ATOM 803 O O . ALA A 1 105 ? -1.561 6.488 0.134 1.00 94.50 105 ALA A O 1
ATOM 804 N N . GLY A 1 106 ? -1.706 8.343 1.383 1.00 94.25 106 GLY A N 1
ATOM 805 C CA . GLY A 1 106 ? -1.525 9.289 0.283 1.00 94.25 106 GLY A CA 1
ATOM 806 C C . GLY A 1 106 ? -0.174 9.129 -0.415 1.00 94.25 106 GLY A C 1
ATOM 807 O O . GLY A 1 106 ? -0.128 9.002 -1.639 1.00 94.25 106 GLY A O 1
ATOM 808 N N . TYR A 1 107 ? 0.918 9.058 0.348 1.00 97.62 107 TYR A N 1
ATOM 809 C CA . TYR A 1 107 ? 2.252 8.802 -0.200 1.00 97.62 107 TYR A CA 1
ATOM 810 C C . TYR A 1 107 ? 2.365 7.410 -0.829 1.00 97.62 107 TYR A C 1
ATOM 812 O O . TYR A 1 107 ? 2.949 7.276 -1.903 1.00 97.62 107 TYR A O 1
ATOM 820 N N . PHE A 1 108 ? 1.739 6.389 -0.239 1.00 97.00 108 PHE A N 1
ATOM 821 C CA . PHE A 1 108 ? 1.697 5.052 -0.829 1.00 97.00 108 PHE A CA 1
ATOM 822 C C . PHE A 1 108 ? 0.965 5.025 -2.185 1.00 97.00 108 PHE A C 1
ATOM 824 O O . PHE A 1 108 ? 1.468 4.465 -3.159 1.00 97.00 108 PHE A O 1
ATOM 831 N N . ILE A 1 109 ? -0.193 5.685 -2.289 1.00 95.94 109 ILE A N 1
ATOM 832 C CA . ILE A 1 109 ? -0.948 5.802 -3.548 1.00 95.94 109 ILE A CA 1
ATOM 833 C C . ILE A 1 109 ? -0.147 6.589 -4.589 1.00 95.94 109 ILE A C 1
ATOM 835 O O . ILE A 1 109 ? -0.107 6.198 -5.757 1.00 95.94 109 ILE A O 1
ATOM 839 N N . LYS A 1 110 ? 0.515 7.674 -4.176 1.00 96.19 110 LYS A N 1
ATOM 840 C CA . LYS A 1 110 ? 1.384 8.462 -5.054 1.00 96.19 110 LYS A CA 1
ATOM 841 C C . LYS A 1 110 ? 2.547 7.622 -5.586 1.00 96.19 110 LYS A C 1
ATOM 843 O O . LYS A 1 110 ? 2.795 7.633 -6.785 1.00 96.19 110 LYS A O 1
ATOM 848 N N . SER A 1 111 ? 3.177 6.825 -4.724 1.00 98.19 111 SER A N 1
ATOM 849 C CA . SER A 1 111 ? 4.217 5.868 -5.109 1.00 98.19 111 SER A CA 1
ATOM 850 C C . SER A 1 111 ? 3.725 4.868 -6.163 1.00 98.19 111 SER A C 1
ATOM 852 O O . SER A 1 111 ? 4.376 4.696 -7.191 1.00 98.19 111 SER A O 1
ATOM 854 N N . ASN A 1 112 ? 2.540 4.271 -5.969 1.00 97.44 112 ASN A N 1
ATOM 855 C CA . ASN A 1 112 ? 1.938 3.398 -6.980 1.00 97.44 112 ASN A CA 1
ATOM 856 C C . ASN A 1 112 ? 1.696 4.148 -8.299 1.00 97.44 112 ASN A C 1
ATOM 858 O O . ASN A 1 112 ? 2.020 3.633 -9.361 1.00 97.44 112 ASN A O 1
ATOM 862 N N . SER A 1 113 ? 1.168 5.375 -8.247 1.00 96.31 113 SER A N 1
ATOM 863 C CA . SER A 1 113 ? 0.954 6.199 -9.444 1.00 96.31 113 SER A CA 1
ATOM 864 C C . SER A 1 113 ? 2.254 6.434 -10.220 1.00 96.31 113 SER A C 1
ATOM 866 O O . SER A 1 113 ? 2.271 6.268 -11.438 1.00 96.31 113 SER A O 1
ATOM 868 N N . ASP A 1 114 ? 3.343 6.783 -9.535 1.00 97.50 114 ASP A N 1
ATOM 869 C CA . ASP A 1 114 ? 4.657 6.974 -10.159 1.00 97.50 114 ASP A CA 1
ATOM 870 C C . ASP A 1 114 ? 5.190 5.668 -10.767 1.00 97.50 114 ASP A C 1
ATOM 872 O O . ASP A 1 114 ? 5.743 5.667 -11.869 1.00 97.50 114 ASP A O 1
ATOM 876 N N . PHE A 1 115 ? 4.952 4.531 -10.105 1.00 98.00 115 PHE A N 1
ATOM 877 C CA . PHE A 1 115 ? 5.296 3.218 -10.646 1.00 98.00 115 PHE A CA 1
ATOM 878 C C . PHE A 1 115 ? 4.475 2.863 -11.900 1.00 98.00 115 PHE A C 1
ATOM 880 O O . PHE A 1 115 ? 5.037 2.372 -12.876 1.00 98.00 115 PHE A O 1
ATOM 887 N N . GLN A 1 116 ? 3.174 3.168 -11.943 1.00 97.06 116 GLN A N 1
ATOM 888 C CA . GLN A 1 116 ? 2.357 2.971 -13.151 1.00 97.06 116 GLN A CA 1
ATOM 889 C C . GLN A 1 116 ? 2.838 3.845 -14.316 1.00 97.06 116 GLN A C 1
ATOM 891 O O . GLN A 1 116 ? 2.863 3.397 -15.464 1.00 97.06 116 GLN A O 1
ATOM 896 N N . LEU A 1 117 ? 3.261 5.083 -14.038 1.00 95.56 117 LEU A N 1
ATOM 897 C CA . LEU A 1 117 ? 3.876 5.945 -15.048 1.00 95.56 117 LEU A CA 1
ATOM 898 C C . LEU A 1 117 ? 5.173 5.335 -15.571 1.00 95.56 117 LEU A C 1
ATOM 900 O O . LEU A 1 117 ? 5.378 5.291 -16.782 1.00 95.56 117 LEU A O 1
ATOM 904 N N . PHE A 1 118 ? 6.019 4.811 -14.686 1.00 96.69 118 PHE A N 1
ATOM 905 C CA . PHE A 1 118 ? 7.217 4.074 -15.070 1.00 96.69 118 PHE A CA 1
ATOM 906 C C . PHE A 1 118 ? 6.898 2.874 -15.984 1.00 96.69 118 PHE A C 1
ATOM 908 O O . PHE A 1 118 ? 7.513 2.753 -17.046 1.00 96.69 118 PHE A O 1
ATOM 915 N N . LEU A 1 119 ? 5.899 2.047 -15.647 1.00 96.50 119 LEU A N 1
ATOM 916 C CA . LEU A 1 119 ? 5.458 0.927 -16.493 1.00 96.50 119 LEU A CA 1
ATOM 917 C C . LEU A 1 119 ? 5.012 1.397 -17.881 1.00 96.50 119 LEU A C 1
ATOM 919 O O . LEU A 1 119 ? 5.473 0.861 -18.888 1.00 96.50 119 LEU A O 1
ATOM 923 N N . GLN A 1 120 ? 4.201 2.455 -17.947 1.00 95.44 120 GLN A N 1
ATOM 924 C CA . GLN A 1 120 ? 3.774 3.046 -19.215 1.00 95.44 120 GLN A CA 1
ATOM 925 C C . GLN A 1 120 ? 4.975 3.473 -20.074 1.00 95.44 120 GLN A C 1
ATOM 927 O O . GLN A 1 120 ? 4.975 3.282 -21.291 1.00 95.44 120 GLN A O 1
ATOM 932 N N . LYS A 1 121 ? 6.012 4.069 -19.472 1.00 96.12 121 LYS A N 1
ATOM 933 C CA . LYS A 1 121 ? 7.219 4.467 -20.213 1.00 96.12 121 LYS A CA 1
ATOM 934 C C . LYS A 1 121 ? 7.993 3.256 -20.732 1.00 96.12 121 LYS A C 1
ATOM 936 O O . LYS A 1 121 ? 8.496 3.326 -21.853 1.00 96.12 121 LYS A O 1
ATOM 941 N N . ILE A 1 122 ? 8.058 2.164 -19.970 1.00 93.62 122 ILE A N 1
ATOM 942 C CA . ILE A 1 122 ? 8.657 0.906 -20.432 1.00 93.62 122 ILE A CA 1
ATOM 943 C C . ILE A 1 122 ? 7.891 0.350 -21.633 1.00 93.62 122 ILE A C 1
ATOM 945 O O . ILE A 1 122 ? 8.513 0.041 -22.644 1.00 93.62 122 ILE A O 1
ATOM 949 N N . GLU A 1 123 ? 6.563 0.279 -21.576 1.00 91.94 123 GLU A N 1
ATOM 950 C CA . GLU A 1 123 ? 5.750 -0.230 -22.692 1.00 91.94 123 GLU A CA 1
ATOM 951 C C . GLU A 1 123 ? 5.967 0.584 -23.977 1.00 91.94 123 GLU A C 1
ATOM 953 O O . GLU A 1 123 ? 6.162 0.034 -25.059 1.00 91.94 123 GLU A O 1
ATOM 958 N N . LEU A 1 124 ? 6.021 1.914 -23.862 1.00 93.38 124 LEU A N 1
ATOM 959 C CA . LEU A 1 124 ? 6.263 2.798 -25.006 1.00 93.38 124 LEU A CA 1
ATOM 960 C C . LEU A 1 124 ? 7.687 2.689 -25.573 1.00 93.38 124 LEU A C 1
ATOM 962 O O . LEU A 1 124 ? 7.927 3.100 -26.712 1.00 93.38 124 LEU A O 1
ATOM 966 N N . SER A 1 125 ? 8.635 2.133 -24.820 1.00 94.50 125 SER A N 1
ATOM 967 C CA . SER A 1 125 ? 10.014 1.981 -25.286 1.00 94.50 125 SER A CA 1
ATOM 968 C C . SER A 1 125 ? 10.184 0.935 -26.381 1.00 94.50 125 SER A C 1
ATOM 970 O O . SER A 1 125 ? 11.138 1.026 -27.152 1.00 94.50 125 SER A O 1
ATOM 972 N N . GLU A 1 126 ? 9.233 0.010 -26.532 1.00 86.94 126 GLU A N 1
ATOM 973 C CA . GLU A 1 126 ? 9.204 -0.907 -27.676 1.00 86.94 126 GLU A CA 1
ATOM 974 C C . GLU A 1 126 ? 9.016 -0.159 -29.005 1.00 86.94 126 GLU A C 1
ATOM 976 O O . GLU A 1 126 ? 9.491 -0.611 -30.046 1.00 86.94 126 GLU A O 1
ATOM 981 N N . LEU A 1 127 ? 8.355 1.004 -28.972 1.00 92.88 127 LEU A N 1
ATOM 982 C CA . LEU A 1 127 ? 8.087 1.830 -30.150 1.00 92.88 127 LEU A CA 1
ATOM 983 C C . LEU A 1 127 ? 9.166 2.891 -30.388 1.00 92.88 127 LEU A C 1
ATOM 985 O O . LEU A 1 127 ? 9.520 3.157 -31.536 1.00 92.88 127 LEU A O 1
ATOM 989 N N . TYR A 1 128 ? 9.663 3.519 -29.319 1.00 94.44 128 TYR A N 1
ATOM 990 C CA . TYR A 1 128 ? 10.511 4.718 -29.407 1.00 94.44 128 TYR A CA 1
ATOM 991 C C . TYR A 1 128 ? 11.953 4.512 -28.926 1.00 94.44 128 TYR A C 1
ATOM 993 O O . TYR A 1 128 ? 12.760 5.438 -28.999 1.00 94.44 128 TYR A O 1
ATOM 1001 N N . GLY A 1 129 ? 12.289 3.309 -28.463 1.00 95.56 129 GLY A N 1
ATOM 1002 C CA . GLY A 1 129 ? 13.539 3.020 -27.769 1.00 95.56 129 GLY A CA 1
ATOM 1003 C C . GLY A 1 129 ? 13.488 3.400 -26.279 1.00 95.56 129 GLY A C 1
ATOM 1004 O O . GLY A 1 129 ? 12.661 4.218 -25.864 1.00 95.56 129 GLY A O 1
ATOM 1005 N N . PRO A 1 130 ? 14.351 2.796 -25.442 1.00 95.81 130 PRO A N 1
ATOM 1006 C CA . PRO A 1 130 ? 14.383 3.070 -24.009 1.00 95.81 130 PRO A CA 1
ATOM 1007 C C . PRO A 1 130 ? 14.979 4.447 -23.714 1.00 95.81 130 PRO A C 1
ATOM 1009 O O . PRO A 1 130 ? 16.043 4.803 -24.217 1.00 95.81 130 PRO A O 1
ATOM 1012 N N . ASN A 1 131 ? 14.304 5.200 -22.844 1.00 97.38 131 ASN A N 1
ATOM 1013 C CA . ASN A 1 131 ? 14.822 6.434 -22.263 1.00 97.38 131 ASN A CA 1
ATOM 1014 C C . ASN A 1 131 ? 15.073 6.196 -20.769 1.00 97.38 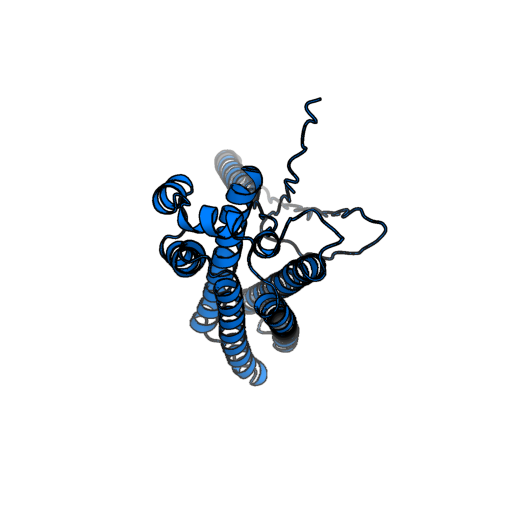131 ASN A C 1
ATOM 1016 O O . ASN A 1 131 ? 14.165 6.336 -19.948 1.00 97.38 131 ASN A O 1
ATOM 1020 N N . PHE A 1 132 ? 16.301 5.782 -20.444 1.00 97.38 132 PHE A N 1
ATOM 1021 C CA . PHE A 1 132 ? 16.674 5.385 -19.086 1.00 97.38 132 PHE A CA 1
ATOM 1022 C C . PHE A 1 132 ? 16.657 6.545 -18.088 1.00 97.38 132 PHE A C 1
ATOM 1024 O O . PHE A 1 132 ? 16.320 6.305 -16.934 1.00 97.38 132 PHE A O 1
ATOM 1031 N N . ASP A 1 133 ? 16.895 7.784 -18.523 1.00 97.69 133 ASP A N 1
ATOM 1032 C CA . ASP A 1 133 ? 16.786 8.961 -17.650 1.00 97.69 133 ASP A CA 1
ATOM 1033 C C . ASP A 1 133 ? 15.335 9.136 -17.169 1.00 97.69 133 ASP A C 1
ATOM 1035 O O . ASP A 1 133 ? 15.058 9.221 -15.974 1.00 97.69 133 ASP A O 1
ATOM 1039 N N . VAL A 1 134 ? 14.370 9.058 -18.095 1.00 96.56 134 VAL A N 1
ATOM 1040 C CA . VAL A 1 134 ? 12.935 9.138 -17.765 1.00 96.56 134 VAL A CA 1
ATOM 1041 C C . VAL A 1 134 ? 12.483 7.948 -16.913 1.00 96.56 134 VAL A C 1
ATOM 1043 O O . VAL A 1 134 ? 11.616 8.093 -16.046 1.00 96.56 134 VAL A O 1
ATOM 1046 N N . PHE A 1 135 ? 13.034 6.758 -17.152 1.00 97.56 135 PHE A N 1
ATOM 1047 C CA . PHE A 1 135 ? 12.771 5.588 -16.313 1.00 97.56 135 PHE A CA 1
ATOM 1048 C C . PHE A 1 135 ? 13.267 5.812 -14.885 1.00 97.56 135 PHE A C 1
ATOM 1050 O O . PHE A 1 135 ? 12.535 5.543 -13.932 1.00 97.56 135 PHE A O 1
ATOM 1057 N N . GLN A 1 136 ? 14.486 6.331 -14.749 1.00 98.00 136 GLN A N 1
ATOM 1058 C CA . GLN A 1 136 ? 15.124 6.586 -13.470 1.00 98.00 136 GLN A CA 1
ATOM 1059 C C . GLN A 1 136 ? 14.357 7.640 -12.665 1.00 98.00 136 GLN A C 1
ATOM 1061 O O . GLN A 1 136 ? 14.102 7.412 -11.486 1.00 98.00 136 GLN A O 1
ATOM 1066 N N . ASP A 1 137 ? 13.906 8.726 -13.295 1.00 97.94 137 ASP A N 1
ATOM 1067 C CA . ASP A 1 137 ? 13.120 9.774 -12.633 1.00 97.94 137 ASP A CA 1
ATOM 1068 C C . ASP A 1 137 ? 11.817 9.233 -12.027 1.00 97.94 137 ASP A C 1
ATOM 1070 O O . ASP A 1 137 ? 11.551 9.421 -10.838 1.00 97.94 137 ASP A O 1
ATOM 1074 N N . ASN A 1 138 ? 11.007 8.515 -12.817 1.00 97.31 138 ASN A N 1
ATOM 1075 C CA . ASN A 1 138 ? 9.733 7.969 -12.329 1.00 97.31 138 ASN A CA 1
ATOM 1076 C C . ASN A 1 138 ? 9.949 6.915 -11.235 1.00 97.31 138 ASN A C 1
ATOM 1078 O O . ASN A 1 138 ? 9.228 6.896 -10.237 1.00 97.31 138 ASN A O 1
ATOM 1082 N N . LEU A 1 139 ? 10.961 6.060 -11.393 1.00 98.25 139 LEU A N 1
ATOM 1083 C CA . LEU A 1 139 ? 11.266 5.026 -10.412 1.00 98.25 139 LEU A CA 1
ATOM 1084 C C . LEU A 1 139 ? 11.802 5.612 -9.099 1.00 98.25 139 LEU A C 1
ATOM 1086 O O . LEU A 1 139 ? 11.392 5.171 -8.027 1.00 98.25 139 LEU A O 1
ATOM 1090 N N . ASN A 1 140 ? 12.661 6.631 -9.162 1.00 98.62 140 ASN A N 1
ATOM 1091 C CA . ASN A 1 140 ? 13.149 7.340 -7.978 1.00 98.62 140 ASN A CA 1
ATOM 1092 C C . ASN A 1 140 ? 12.001 8.041 -7.235 1.00 98.62 140 ASN A C 1
ATOM 1094 O O . ASN A 1 140 ? 11.968 8.009 -6.006 1.00 98.62 140 ASN A O 1
ATOM 1098 N N . ASN A 1 141 ? 11.035 8.621 -7.957 1.00 98.44 141 ASN A N 1
ATOM 1099 C CA . ASN A 1 141 ? 9.839 9.206 -7.346 1.00 98.44 141 ASN A CA 1
ATOM 1100 C C . ASN A 1 141 ? 8.989 8.144 -6.634 1.00 98.44 141 ASN A C 1
ATOM 1102 O O . ASN A 1 141 ? 8.596 8.345 -5.483 1.00 98.44 141 ASN A O 1
ATOM 1106 N N . ALA A 1 142 ? 8.767 6.989 -7.273 1.00 98.50 142 ALA A N 1
ATOM 1107 C CA . ALA A 1 142 ? 8.052 5.874 -6.657 1.00 98.50 142 ALA A CA 1
ATOM 1108 C C . ALA A 1 142 ? 8.749 5.395 -5.370 1.00 98.50 142 ALA A C 1
ATOM 1110 O O . ALA A 1 142 ? 8.088 5.254 -4.337 1.00 98.50 142 ALA A O 1
ATOM 1111 N N . ILE A 1 143 ? 10.074 5.210 -5.412 1.00 98.75 143 ILE A N 1
ATOM 1112 C CA . ILE A 1 143 ? 10.908 4.824 -4.261 1.00 98.75 143 ILE A CA 1
ATOM 1113 C C . ILE A 1 143 ? 10.790 5.855 -3.136 1.00 98.75 143 ILE A C 1
ATOM 1115 O O . ILE A 1 143 ? 10.414 5.506 -2.020 1.00 98.75 143 ILE A O 1
ATOM 1119 N N . SER A 1 144 ? 11.018 7.132 -3.437 1.00 98.69 144 SER A N 1
ATOM 1120 C CA . SER A 1 144 ? 10.969 8.197 -2.435 1.00 98.69 144 SER A CA 1
ATOM 1121 C C . SER A 1 144 ? 9.593 8.289 -1.765 1.00 98.69 144 SER A C 1
ATOM 1123 O O . SER A 1 144 ? 9.494 8.392 -0.543 1.00 98.69 144 SER A O 1
ATOM 1125 N N . ASN A 1 145 ? 8.505 8.179 -2.535 1.00 98.62 145 ASN A N 1
ATOM 1126 C CA . ASN A 1 145 ? 7.155 8.225 -1.978 1.00 98.62 145 ASN A CA 1
ATOM 1127 C C . ASN A 1 145 ? 6.830 6.998 -1.104 1.00 98.62 145 ASN A C 1
ATOM 1129 O O . ASN A 1 145 ? 6.164 7.164 -0.082 1.00 98.62 145 ASN A O 1
ATOM 1133 N N . VAL A 1 146 ? 7.304 5.786 -1.432 1.00 98.62 146 VAL A N 1
ATOM 1134 C CA . VAL A 1 146 ? 7.094 4.628 -0.537 1.00 98.62 146 VAL A CA 1
ATOM 1135 C C . VAL A 1 146 ? 7.950 4.732 0.728 1.00 98.62 146 VAL A C 1
ATOM 1137 O O . VAL A 1 146 ? 7.468 4.390 1.803 1.00 98.62 146 VAL A O 1
ATOM 1140 N N . GLU A 1 147 ? 9.165 5.280 0.651 1.00 98.75 147 GLU A N 1
ATOM 1141 C CA . GLU A 1 147 ? 10.002 5.558 1.828 1.00 98.75 147 GLU A CA 1
ATOM 1142 C C . GLU A 1 147 ? 9.323 6.549 2.783 1.00 98.75 147 GLU A C 1
ATOM 1144 O O . GLU A 1 147 ? 9.254 6.297 3.989 1.00 98.75 147 GLU A O 1
ATOM 1149 N N . TYR A 1 148 ? 8.744 7.634 2.254 1.00 98.50 148 TYR A N 1
ATOM 1150 C CA . TYR A 1 148 ? 7.949 8.567 3.056 1.00 98.50 148 TYR A CA 1
ATOM 1151 C C . TYR A 1 148 ? 6.740 7.883 3.701 1.00 98.50 148 TYR A C 1
ATOM 1153 O O . TYR A 1 148 ? 6.489 8.079 4.892 1.00 98.50 148 TYR A O 1
ATOM 1161 N N . ALA A 1 149 ? 6.016 7.045 2.952 1.00 98.06 149 ALA A N 1
ATOM 1162 C CA . ALA A 1 149 ? 4.887 6.290 3.488 1.00 98.06 149 ALA A CA 1
ATOM 1163 C C . ALA A 1 149 ? 5.311 5.350 4.632 1.00 98.06 149 ALA A C 1
ATOM 1165 O O . ALA A 1 149 ? 4.650 5.316 5.671 1.00 98.06 149 ALA A O 1
ATOM 1166 N N . ILE A 1 150 ? 6.439 4.644 4.489 1.00 98.69 150 ILE A N 1
ATOM 1167 C CA . ILE A 1 150 ? 7.016 3.788 5.539 1.00 98.69 150 ILE A CA 1
ATOM 1168 C C . ILE A 1 150 ? 7.361 4.612 6.785 1.00 98.69 150 ILE A C 1
ATOM 1170 O O . ILE A 1 150 ? 7.032 4.194 7.896 1.00 98.69 150 ILE A O 1
ATOM 1174 N N . GLY A 1 151 ? 7.989 5.780 6.614 1.00 98.31 151 GLY A N 1
ATOM 1175 C CA . GLY A 1 151 ? 8.301 6.706 7.706 1.00 98.31 151 GLY A CA 1
ATOM 1176 C C . GLY A 1 151 ? 7.055 7.100 8.501 1.00 98.31 151 GLY A C 1
ATOM 1177 O O . GLY A 1 151 ? 7.013 6.916 9.716 1.00 98.31 151 GLY A O 1
ATOM 1178 N N . ILE A 1 152 ? 5.998 7.517 7.804 1.00 97.88 152 ILE A N 1
ATOM 1179 C CA . ILE A 1 152 ? 4.721 7.895 8.424 1.00 97.88 152 ILE A CA 1
ATOM 1180 C C . ILE A 1 152 ? 4.061 6.703 9.131 1.00 97.88 152 ILE A C 1
ATOM 1182 O O . ILE A 1 152 ? 3.513 6.854 10.221 1.00 97.88 152 ILE A O 1
ATOM 1186 N N . TYR A 1 153 ? 4.124 5.500 8.553 1.00 97.62 153 TYR A N 1
ATOM 1187 C CA . TYR A 1 153 ? 3.575 4.308 9.202 1.00 97.62 153 TYR A CA 1
ATOM 1188 C C . TYR A 1 153 ? 4.364 3.889 10.447 1.00 97.62 153 TYR A C 1
ATOM 1190 O O . TYR A 1 153 ? 3.761 3.353 11.374 1.00 97.62 153 TYR A O 1
ATOM 1198 N N . ASN A 1 154 ? 5.674 4.148 10.520 1.00 98.31 154 ASN A N 1
ATOM 1199 C CA . ASN A 1 154 ? 6.428 3.960 11.763 1.00 98.31 154 ASN A CA 1
ATOM 1200 C C . ASN A 1 154 ? 5.892 4.869 12.876 1.00 98.31 154 ASN A C 1
ATOM 1202 O O . ASN A 1 154 ? 5.652 4.390 13.983 1.00 98.31 154 ASN A O 1
ATOM 1206 N N . GLU A 1 155 ? 5.657 6.148 12.573 1.00 97.06 155 GLU A N 1
ATOM 1207 C CA . GLU A 1 155 ? 5.064 7.098 13.523 1.00 97.06 155 GLU A CA 1
ATOM 1208 C C . GLU A 1 155 ? 3.650 6.667 13.935 1.00 97.06 155 GLU A C 1
ATOM 1210 O O . GLU A 1 155 ? 3.343 6.603 15.124 1.00 97.06 155 GLU A O 1
ATOM 1215 N N . LEU A 1 156 ? 2.808 6.277 12.971 1.00 95.00 156 LEU A N 1
ATOM 1216 C CA . LEU A 1 156 ? 1.460 5.761 13.229 1.00 95.00 156 LEU A CA 1
ATOM 1217 C C . LEU A 1 156 ? 1.473 4.550 14.166 1.00 95.00 156 LEU A C 1
ATOM 1219 O O . LEU A 1 156 ? 0.658 4.475 15.083 1.00 95.00 156 LEU A O 1
ATOM 1223 N N . ILE A 1 157 ? 2.378 3.597 13.934 1.00 96.62 157 ILE A N 1
ATOM 1224 C CA . ILE A 1 157 ? 2.502 2.397 14.764 1.00 96.62 157 ILE A CA 1
ATOM 1225 C C . ILE A 1 157 ? 2.931 2.771 16.184 1.00 96.62 157 ILE A C 1
ATOM 1227 O O . ILE A 1 157 ? 2.335 2.255 17.123 1.00 96.62 157 ILE A O 1
ATOM 1231 N N . ALA A 1 158 ? 3.891 3.685 16.350 1.00 95.88 158 ALA A N 1
ATOM 1232 C CA . ALA A 1 158 ? 4.324 4.140 17.672 1.00 95.88 158 ALA A CA 1
ATOM 1233 C C . ALA A 1 158 ? 3.161 4.769 18.460 1.00 95.88 158 ALA A C 1
ATOM 1235 O O . ALA A 1 158 ? 2.873 4.354 19.582 1.00 95.88 158 ALA A O 1
ATOM 1236 N N . VAL A 1 159 ? 2.410 5.684 17.836 1.00 93.06 159 VAL A N 1
ATOM 1237 C CA . VAL A 1 159 ? 1.224 6.301 18.458 1.00 93.06 159 VAL A CA 1
ATOM 1238 C C . VAL A 1 159 ? 0.156 5.245 18.779 1.00 93.06 159 VAL A C 1
ATOM 1240 O O . VAL A 1 159 ? -0.486 5.303 19.829 1.00 93.06 159 VAL A O 1
ATOM 1243 N N . ALA A 1 160 ? -0.039 4.254 17.905 1.00 92.06 160 ALA A N 1
ATOM 1244 C CA . ALA A 1 160 ? -0.992 3.162 18.109 1.00 92.06 160 ALA A CA 1
ATOM 1245 C C . ALA A 1 160 ? -0.617 2.218 19.258 1.00 92.06 160 ALA A C 1
ATOM 1247 O O . ALA A 1 160 ? -1.505 1.724 19.945 1.00 92.06 160 ALA A O 1
ATOM 1248 N N . GLU A 1 161 ? 0.669 1.963 19.490 1.00 94.00 161 GLU A N 1
ATOM 1249 C CA . GLU A 1 161 ? 1.133 1.122 20.601 1.00 94.00 161 GLU A CA 1
ATOM 1250 C C . GLU A 1 161 ? 0.949 1.792 21.966 1.00 94.00 161 GLU A C 1
ATOM 1252 O O . GLU A 1 161 ? 0.692 1.109 22.958 1.00 94.00 161 GLU A O 1
ATOM 1257 N N . GLU A 1 162 ? 1.028 3.120 22.016 1.00 91.88 162 GLU A N 1
ATOM 1258 C CA . GLU A 1 162 ? 0.836 3.902 23.241 1.00 91.88 162 GLU A CA 1
ATOM 1259 C C . GLU A 1 162 ? -0.638 4.207 23.539 1.00 91.88 162 GLU A C 1
ATOM 1261 O O . GLU A 1 162 ? -0.984 4.602 24.655 1.00 91.88 162 GLU A O 1
ATOM 1266 N N . THR A 1 163 ? -1.524 4.029 22.556 1.00 88.00 163 THR A N 1
ATOM 1267 C CA . THR A 1 163 ? -2.933 4.405 22.686 1.00 88.00 163 THR A CA 1
ATOM 1268 C C . THR A 1 163 ? -3.807 3.179 22.971 1.00 88.00 163 THR A C 1
ATOM 1270 O O . THR A 1 163 ? -3.846 2.244 22.171 1.00 88.00 163 THR A O 1
ATOM 1273 N N . PRO A 1 164 ? -4.560 3.152 24.086 1.00 88.50 164 PRO A N 1
ATOM 1274 C CA . PRO A 1 164 ? -5.460 2.044 24.388 1.00 88.50 164 PRO A CA 1
ATOM 1275 C C . PRO A 1 164 ? -6.590 1.895 23.365 1.00 88.50 164 PRO A C 1
ATOM 1277 O O . PRO A 1 164 ? -7.147 2.879 22.882 1.00 88.50 164 PRO A O 1
ATOM 1280 N N . TYR A 1 165 ? -6.998 0.652 23.108 1.00 88.56 165 TYR A N 1
ATOM 1281 C CA . TYR A 1 165 ? -8.146 0.368 22.250 1.00 88.56 165 TYR A CA 1
ATOM 1282 C C . TYR A 1 165 ? -9.497 0.731 22.890 1.00 88.56 165 TYR A C 1
ATOM 1284 O O . TYR A 1 165 ? -9.747 0.448 24.068 1.00 88.56 165 TYR A O 1
ATOM 1292 N N . ASP A 1 166 ? -10.422 1.222 22.062 1.00 89.94 166 ASP A N 1
ATOM 1293 C CA . ASP A 1 166 ? -11.856 1.299 22.335 1.00 89.94 166 ASP A CA 1
ATOM 1294 C C . ASP A 1 166 ? -12.451 -0.119 22.367 1.00 89.94 166 ASP A C 1
ATOM 1296 O O . ASP A 1 166 ? -12.630 -0.786 21.342 1.00 89.94 166 ASP A O 1
ATOM 1300 N N . GLN A 1 167 ? -12.780 -0.587 23.572 1.00 91.12 167 GLN A N 1
ATOM 1301 C CA . GLN A 1 167 ? -13.270 -1.948 23.800 1.00 91.12 167 GLN A CA 1
ATOM 1302 C C . GLN A 1 167 ? -14.581 -2.258 23.065 1.00 91.12 167 GLN A C 1
ATOM 1304 O O . GLN A 1 167 ? -14.799 -3.410 22.683 1.00 91.12 167 GLN A O 1
ATOM 1309 N N . LEU A 1 168 ? -15.442 -1.260 22.825 1.00 91.12 168 LEU A N 1
ATOM 1310 C CA . LEU A 1 168 ? -16.681 -1.457 22.072 1.00 91.12 168 LEU A CA 1
ATOM 1311 C C . LEU A 1 168 ? -16.372 -1.757 20.603 1.00 91.12 168 LEU A C 1
ATOM 1313 O O . LEU A 1 168 ? -16.961 -2.670 20.022 1.00 91.12 168 LEU A O 1
ATOM 1317 N N . ILE A 1 169 ? -15.426 -1.027 20.010 1.00 90.94 169 ILE A N 1
ATOM 1318 C CA . ILE A 1 169 ? -14.989 -1.270 18.631 1.00 90.94 169 ILE A CA 1
ATOM 1319 C C . ILE A 1 169 ? -14.307 -2.629 18.510 1.00 90.94 169 ILE A C 1
ATOM 1321 O O . ILE A 1 169 ? -14.634 -3.389 17.600 1.00 90.94 169 ILE A O 1
ATOM 1325 N N . ILE A 1 170 ? -13.442 -2.993 19.459 1.00 92.81 170 ILE A N 1
ATOM 1326 C CA . ILE A 1 1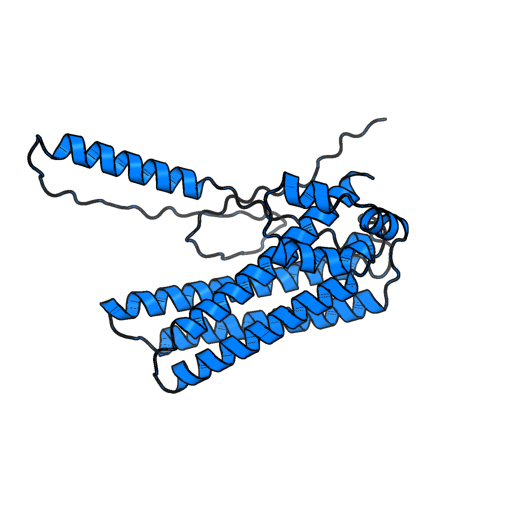70 ? -12.815 -4.321 19.482 1.00 92.81 170 ILE A CA 1
ATOM 1327 C C . ILE A 1 170 ? -13.859 -5.437 19.574 1.00 92.81 170 ILE A C 1
ATOM 1329 O O . ILE A 1 170 ? -13.752 -6.441 18.868 1.00 92.81 170 ILE A O 1
ATOM 1333 N N . TYR A 1 171 ? -14.886 -5.276 20.409 1.00 94.56 171 TYR A N 1
ATOM 1334 C CA . TYR A 1 171 ? -15.979 -6.242 20.492 1.00 94.56 171 TYR A CA 1
ATOM 1335 C C . TYR A 1 171 ? -16.726 -6.381 19.157 1.00 94.56 171 TYR A C 1
ATOM 1337 O O . TYR A 1 171 ? -16.955 -7.505 18.704 1.00 94.56 171 TYR A O 1
ATOM 1345 N N . LYS A 1 172 ? -17.055 -5.264 18.496 1.00 94.88 172 LYS A N 1
ATOM 1346 C CA . LYS A 1 172 ? -17.701 -5.274 17.174 1.00 94.88 172 LYS A CA 1
ATOM 1347 C C . LYS A 1 172 ? -16.819 -5.922 16.102 1.00 94.88 172 LYS A C 1
ATOM 1349 O O . LYS A 1 172 ? -17.319 -6.710 15.311 1.00 94.88 172 LYS A O 1
ATOM 1354 N N . LEU A 1 173 ? -15.510 -5.662 16.105 1.00 95.12 173 LEU A N 1
ATOM 1355 C CA . LEU A 1 173 ? -14.555 -6.299 15.188 1.00 95.12 173 LEU A CA 1
ATOM 1356 C C . LEU A 1 173 ? -14.495 -7.820 15.381 1.00 95.12 173 LEU A C 1
ATOM 1358 O O . LEU A 1 173 ? -14.409 -8.554 14.399 1.00 95.12 173 LEU A O 1
ATOM 1362 N N . LYS A 1 174 ? -14.572 -8.302 16.627 1.00 96.19 174 LYS A N 1
ATOM 1363 C CA . LYS A 1 174 ? -14.565 -9.738 16.961 1.00 96.19 174 LYS A CA 1
ATOM 1364 C C . LYS A 1 174 ? -15.850 -10.454 16.551 1.00 96.19 174 LYS A C 1
ATOM 1366 O O . LYS A 1 174 ? -15.799 -11.624 16.185 1.00 96.19 174 LYS A O 1
ATOM 1371 N N . THR A 1 175 ? -16.990 -9.771 16.633 1.00 96.81 175 THR A N 1
ATOM 1372 C CA . THR A 1 175 ? -18.313 -10.335 16.317 1.00 96.81 175 THR A CA 1
ATOM 1373 C C . THR A 1 175 ? -18.791 -10.019 14.898 1.00 96.81 175 THR A C 1
ATOM 1375 O O . THR A 1 175 ? -19.881 -10.437 14.513 1.00 96.81 175 THR A O 1
ATOM 1378 N N . PHE A 1 176 ? -17.979 -9.319 14.101 1.00 96.88 176 PHE A N 1
ATOM 1379 C CA . PHE A 1 176 ? -18.290 -8.973 12.718 1.00 96.88 176 PHE A CA 1
ATOM 1380 C C . PHE A 1 176 ? -18.505 -10.225 11.849 1.00 96.88 176 PHE A C 1
ATOM 1382 O O . PHE A 1 176 ? -17.754 -11.200 11.926 1.00 96.88 176 PHE A O 1
ATOM 1389 N N . GLY A 1 177 ? -19.520 -10.193 10.982 1.00 97.44 177 GLY A N 1
ATOM 1390 C CA . GLY A 1 177 ? -19.869 -11.291 10.075 1.00 97.44 177 GLY A CA 1
ATOM 1391 C C . GLY A 1 177 ? -18.929 -11.403 8.871 1.00 97.44 177 GLY A C 1
ATOM 1392 O O . GLY A 1 177 ? -19.356 -11.176 7.743 1.00 97.44 177 GLY A O 1
ATOM 1393 N N . TYR A 1 178 ? -17.652 -11.745 9.089 1.00 97.38 178 TYR A N 1
ATOM 1394 C CA . TYR A 1 178 ? -16.624 -11.790 8.032 1.00 97.38 178 TYR A CA 1
ATOM 1395 C C . TYR A 1 178 ? -16.989 -12.702 6.854 1.00 97.38 178 TYR A C 1
ATOM 1397 O O . TYR A 1 178 ? -16.734 -12.343 5.707 1.00 97.38 178 TYR A O 1
ATOM 1405 N N . ASP A 1 179 ? -17.571 -13.874 7.120 1.00 97.38 179 ASP A N 1
ATOM 1406 C CA . ASP A 1 179 ? -17.896 -14.848 6.071 1.00 97.38 179 ASP A CA 1
ATOM 1407 C C . ASP A 1 179 ? -19.039 -14.357 5.169 1.00 97.38 179 ASP A C 1
ATOM 1409 O O . ASP A 1 179 ? -18.963 -14.478 3.943 1.00 97.38 179 ASP A O 1
ATOM 1413 N N . ASP A 1 180 ? -20.067 -13.750 5.763 1.00 97.25 180 ASP A N 1
ATOM 1414 C CA . ASP A 1 180 ? -21.177 -13.145 5.023 1.00 97.25 180 ASP A CA 1
ATOM 1415 C C . ASP A 1 180 ? -20.712 -11.902 4.263 1.00 97.25 180 ASP A C 1
ATOM 1417 O O . ASP A 1 180 ? -21.086 -11.699 3.108 1.00 97.25 180 ASP A O 1
ATOM 1421 N N . PHE A 1 181 ? -19.834 -11.103 4.873 1.00 96.12 181 PHE A N 1
ATOM 1422 C CA . PHE A 1 181 ? -19.267 -9.916 4.250 1.00 96.12 181 PHE A CA 1
ATOM 1423 C C . PHE A 1 181 ? -18.424 -10.256 3.013 1.00 96.12 181 PHE A C 1
ATOM 1425 O O . PHE A 1 181 ? -18.621 -9.640 1.963 1.00 96.12 181 PHE A O 1
ATOM 1432 N N . LEU A 1 182 ? -17.548 -11.266 3.106 1.00 95.88 182 LEU A N 1
ATOM 1433 C CA . LEU A 1 182 ? -16.748 -11.767 1.984 1.00 95.88 182 LEU A CA 1
ATOM 1434 C C . LEU A 1 182 ? -17.640 -12.213 0.817 1.00 95.88 182 LEU A C 1
ATOM 1436 O O . LEU A 1 182 ? -17.426 -11.793 -0.321 1.00 95.88 182 LEU A O 1
ATOM 1440 N N . LYS A 1 183 ? -18.661 -13.033 1.102 1.00 94.50 183 LYS A N 1
ATOM 1441 C CA . LYS A 1 183 ? -19.603 -13.537 0.089 1.00 94.50 183 LYS A CA 1
ATOM 1442 C C . LYS A 1 183 ? -20.440 -12.417 -0.526 1.00 94.50 183 LYS A C 1
ATOM 1444 O O . LYS A 1 183 ? -20.658 -12.419 -1.733 1.00 94.50 183 LYS A O 1
ATOM 1449 N N . GLY A 1 184 ? -20.892 -11.466 0.290 1.00 95.81 184 GLY A N 1
ATOM 1450 C CA . GLY A 1 184 ? -21.762 -10.372 -0.135 1.00 95.81 184 GLY A CA 1
ATOM 1451 C C . GLY A 1 184 ? -21.085 -9.347 -1.046 1.00 95.81 184 GLY A C 1
ATOM 1452 O O . GLY A 1 184 ? -21.769 -8.723 -1.852 1.00 95.81 184 GLY A O 1
ATOM 1453 N N . HIS A 1 185 ? -19.761 -9.191 -0.956 1.00 91.81 185 HIS A N 1
ATOM 1454 C CA . HIS A 1 185 ? -19.018 -8.165 -1.701 1.00 91.81 185 HIS A CA 1
ATOM 1455 C C . HIS A 1 185 ? -18.103 -8.721 -2.801 1.00 91.81 185 HIS A C 1
ATOM 1457 O O . HIS A 1 185 ? -17.438 -7.937 -3.473 1.00 91.81 185 HIS A O 1
ATOM 1463 N N . ASN A 1 186 ? -18.070 -10.045 -3.010 1.00 91.69 186 ASN A N 1
ATOM 1464 C CA . ASN A 1 186 ? -17.228 -10.697 -4.023 1.00 91.69 186 ASN A CA 1
ATOM 1465 C C . ASN A 1 186 ? -15.746 -10.267 -3.935 1.00 91.69 186 ASN A C 1
ATOM 1467 O O . ASN A 1 186 ? -15.117 -9.922 -4.937 1.00 91.69 186 ASN A O 1
ATOM 1471 N N . LEU A 1 187 ? -15.207 -10.224 -2.713 1.00 92.50 187 LEU A N 1
ATOM 1472 C CA . LEU A 1 187 ? -13.837 -9.766 -2.459 1.00 92.50 187 LEU A CA 1
ATOM 1473 C C . LEU A 1 187 ? -12.813 -10.847 -2.819 1.00 92.50 187 LEU A C 1
ATOM 1475 O O . LEU A 1 187 ? -13.118 -12.042 -2.806 1.00 92.50 187 LEU A O 1
ATOM 1479 N N . ASN A 1 188 ? -11.566 -10.437 -3.065 1.00 94.69 188 ASN A N 1
ATOM 1480 C CA . ASN A 1 188 ? -10.457 -11.377 -3.175 1.00 94.69 188 ASN A CA 1
ATOM 1481 C C . ASN A 1 188 ? -10.289 -12.108 -1.830 1.00 94.69 188 ASN A C 1
ATOM 1483 O O . ASN A 1 188 ? -9.911 -11.504 -0.824 1.00 94.69 188 ASN A O 1
ATOM 1487 N N . ALA A 1 189 ? -10.586 -13.409 -1.820 1.00 96.88 189 ALA A N 1
ATOM 1488 C CA . ALA A 1 189 ? -10.621 -14.208 -0.600 1.00 96.88 189 ALA A CA 1
ATOM 1489 C C . ALA A 1 189 ? -9.256 -14.302 0.094 1.00 96.88 189 ALA A C 1
ATOM 1491 O O . ALA A 1 189 ? -9.198 -14.330 1.321 1.00 96.88 189 ALA A O 1
ATOM 1492 N N . GLU A 1 190 ? -8.162 -14.333 -0.662 1.00 96.94 190 GLU A N 1
ATOM 1493 C CA . GLU A 1 190 ? -6.813 -14.417 -0.105 1.00 96.94 190 GLU A CA 1
ATOM 1494 C C . GLU A 1 190 ? -6.462 -13.146 0.676 1.00 96.94 190 GLU A C 1
ATOM 1496 O O . GLU A 1 190 ? -6.150 -13.210 1.870 1.00 96.94 190 GLU A O 1
ATOM 1501 N N . VAL A 1 191 ? -6.611 -11.979 0.044 1.00 96.38 191 VAL A N 1
ATOM 1502 C CA . VAL A 1 191 ? -6.343 -10.686 0.689 1.00 96.38 191 VAL A CA 1
ATOM 1503 C C . VAL A 1 191 ? -7.313 -10.442 1.845 1.00 96.38 191 VAL A C 1
ATOM 1505 O O . VAL A 1 191 ? -6.907 -10.009 2.925 1.00 96.38 191 VAL A O 1
ATOM 1508 N N . PHE A 1 192 ? -8.591 -10.781 1.673 1.00 97.69 192 PHE A N 1
ATOM 1509 C CA . PHE A 1 192 ? -9.583 -10.629 2.733 1.00 97.69 192 PHE A CA 1
ATOM 1510 C C . PHE A 1 192 ? -9.276 -11.503 3.953 1.00 97.69 192 PHE A C 1
ATOM 1512 O O . PHE A 1 192 ? -9.384 -11.040 5.088 1.00 97.69 192 PHE A O 1
ATOM 1519 N N . ASN A 1 193 ? -8.837 -12.747 3.751 1.00 98.00 193 ASN A N 1
ATOM 1520 C CA . ASN A 1 193 ? -8.445 -13.620 4.856 1.00 98.00 193 ASN A CA 1
ATOM 1521 C C . ASN A 1 193 ? -7.213 -13.092 5.603 1.00 98.00 193 ASN A C 1
ATOM 1523 O O . ASN A 1 193 ? -7.147 -13.229 6.829 1.00 98.00 193 ASN A O 1
ATOM 1527 N N . ARG A 1 194 ? -6.279 -12.421 4.912 1.00 97.94 194 ARG A N 1
ATOM 1528 C CA . ARG A 1 194 ? -5.188 -11.690 5.576 1.00 97.94 194 ARG A CA 1
ATOM 1529 C C . ARG A 1 194 ? -5.743 -10.590 6.479 1.00 97.94 194 ARG A C 1
ATOM 1531 O O . ARG A 1 194 ? -5.380 -10.566 7.651 1.00 97.94 194 ARG A O 1
ATOM 1538 N N . VAL A 1 195 ? -6.654 -9.743 5.992 1.00 97.75 195 VAL A N 1
ATOM 1539 C CA . VAL A 1 195 ? -7.304 -8.689 6.804 1.00 97.75 195 VAL A CA 1
ATOM 1540 C C . VAL A 1 195 ? -8.037 -9.288 8.008 1.00 97.75 195 VAL A C 1
ATOM 1542 O O . VAL A 1 195 ? -7.802 -8.887 9.151 1.00 97.75 195 VAL A O 1
ATOM 1545 N N . ARG A 1 196 ? -8.861 -10.318 7.775 1.00 97.88 196 ARG A N 1
ATOM 1546 C CA . ARG A 1 196 ? -9.592 -11.053 8.818 1.00 97.88 196 ARG A CA 1
ATOM 1547 C C . ARG A 1 196 ? -8.663 -11.541 9.924 1.00 97.88 196 ARG A C 1
ATOM 1549 O O . ARG A 1 196 ? -9.030 -11.446 11.090 1.00 97.88 196 ARG A O 1
ATOM 1556 N N . SER A 1 197 ? -7.473 -12.042 9.583 1.00 98.12 197 SER A N 1
ATOM 1557 C CA . SER A 1 197 ? -6.529 -12.622 10.549 1.00 98.12 197 SER A CA 1
ATOM 1558 C C . SER A 1 197 ? -6.052 -11.649 11.639 1.00 98.12 197 SER A C 1
ATOM 1560 O O . SER A 1 197 ? -5.656 -12.106 12.721 1.00 98.12 197 SER A O 1
ATOM 1562 N N . PHE A 1 198 ? -6.138 -10.341 11.369 1.00 97.81 198 PHE A N 1
ATOM 1563 C CA . PHE A 1 198 ? -5.867 -9.253 12.309 1.00 97.81 198 PHE A CA 1
ATOM 1564 C C . PHE A 1 198 ? -7.154 -8.771 12.979 1.00 97.81 198 PHE A C 1
ATOM 1566 O O . PHE A 1 198 ? -7.295 -8.821 14.204 1.00 97.81 198 PHE A O 1
ATOM 1573 N N . LEU A 1 199 ? -8.132 -8.357 12.171 1.00 96.38 199 LEU A N 1
ATOM 1574 C CA . LEU A 1 199 ? -9.309 -7.651 12.671 1.00 96.38 199 LEU A CA 1
ATOM 1575 C C . LEU A 1 199 ? -10.207 -8.534 13.544 1.00 96.38 199 LEU A C 1
ATOM 1577 O O . LEU A 1 199 ? -10.709 -8.058 14.558 1.00 96.38 199 LEU A O 1
ATOM 1581 N N . VAL A 1 200 ? -10.318 -9.839 13.266 1.00 97.31 200 VAL A N 1
ATOM 1582 C CA . VAL A 1 200 ? -11.104 -10.763 14.110 1.00 97.31 200 VAL A CA 1
ATOM 1583 C C . VAL A 1 200 ? -10.541 -10.894 15.529 1.00 97.31 200 VAL A C 1
ATOM 1585 O O . VAL A 1 200 ? -11.249 -11.302 16.443 1.00 97.31 200 VAL A O 1
ATOM 1588 N N . LYS A 1 201 ? -9.265 -10.551 15.739 1.00 96.94 201 LYS A N 1
ATOM 1589 C CA . LYS A 1 201 ? -8.616 -10.537 17.059 1.00 96.94 201 LYS A CA 1
ATOM 1590 C C . LYS A 1 201 ? -8.699 -9.162 17.728 1.00 96.94 201 LYS A C 1
ATOM 1592 O O . LYS A 1 201 ? -8.385 -9.053 18.912 1.00 96.94 201 LYS A O 1
ATOM 1597 N N . GLY A 1 202 ? -9.156 -8.142 17.000 1.00 93.81 202 GLY A N 1
ATOM 1598 C CA . GLY A 1 202 ? -9.072 -6.741 17.399 1.00 93.81 202 GLY A CA 1
ATOM 1599 C C . GLY A 1 202 ? -7.674 -6.139 17.238 1.00 93.81 202 GLY A C 1
ATOM 1600 O O . GLY A 1 202 ? -7.373 -5.149 17.891 1.00 93.81 202 GLY A O 1
ATOM 1601 N N . ASP A 1 203 ? -6.806 -6.745 16.425 1.00 96.19 203 ASP A N 1
ATOM 1602 C CA . ASP A 1 203 ? -5.408 -6.328 16.286 1.00 96.19 203 ASP A CA 1
ATOM 1603 C C . ASP A 1 203 ? -5.231 -5.294 15.162 1.00 96.19 203 ASP A C 1
ATOM 1605 O O . ASP A 1 203 ? -4.793 -5.605 14.053 1.00 96.19 203 ASP A O 1
ATOM 1609 N N . VAL A 1 204 ? -5.622 -4.049 15.433 1.00 94.81 204 VAL A N 1
ATOM 1610 C CA . VAL A 1 204 ? -5.553 -2.956 14.447 1.00 94.81 204 VAL A CA 1
ATOM 1611 C C . VAL A 1 204 ? -4.113 -2.477 14.259 1.00 94.81 204 VAL A C 1
ATOM 1613 O O . VAL A 1 204 ? -3.690 -2.246 13.127 1.00 94.81 204 VAL A O 1
ATOM 1616 N N . THR A 1 205 ? -3.321 -2.406 15.334 1.00 95.81 205 THR A N 1
ATOM 1617 C CA . THR A 1 205 ? -1.883 -2.105 15.251 1.00 95.81 205 THR A CA 1
ATOM 1618 C C . THR A 1 205 ? -1.154 -3.147 14.401 1.00 95.81 205 THR A C 1
ATOM 1620 O O . THR A 1 205 ? -0.312 -2.792 13.577 1.00 95.81 205 THR A O 1
ATOM 1623 N N . GLY A 1 206 ? -1.493 -4.432 14.539 1.00 97.44 206 GLY A N 1
ATOM 1624 C CA . GLY A 1 206 ? -0.962 -5.500 13.693 1.00 97.44 206 GLY A CA 1
ATOM 1625 C C . GLY A 1 206 ? -1.300 -5.314 12.214 1.00 97.44 206 GLY A C 1
ATOM 1626 O O . GLY A 1 206 ? -0.438 -5.536 11.362 1.00 97.44 206 GLY A O 1
ATOM 1627 N N . ALA A 1 207 ? -2.501 -4.823 11.896 1.00 96.75 207 ALA A N 1
ATOM 1628 C CA . ALA A 1 207 ? -2.860 -4.478 10.523 1.00 96.75 207 ALA A CA 1
ATOM 1629 C C . ALA A 1 207 ? -1.974 -3.344 9.967 1.00 96.75 207 ALA A C 1
ATOM 1631 O O . ALA A 1 207 ? -1.457 -3.478 8.859 1.00 96.75 207 ALA A O 1
ATOM 1632 N N . TYR A 1 208 ? -1.706 -2.282 10.739 1.00 96.75 208 TYR A N 1
ATOM 1633 C CA . TYR A 1 208 ? -0.767 -1.225 10.325 1.00 96.75 208 TYR A CA 1
ATOM 1634 C C . TYR A 1 208 ? 0.651 -1.758 10.102 1.00 96.75 208 TYR A C 1
ATOM 1636 O O . TYR A 1 208 ? 1.275 -1.446 9.088 1.00 96.75 208 TYR A O 1
ATOM 1644 N N . LYS A 1 209 ? 1.142 -2.616 11.006 1.00 98.38 209 LYS A N 1
ATOM 1645 C CA . LYS A 1 209 ? 2.442 -3.289 10.859 1.00 98.38 209 LYS A CA 1
ATOM 1646 C C . LYS A 1 209 ? 2.515 -4.113 9.577 1.00 98.38 209 LYS A C 1
ATOM 1648 O O . LYS A 1 209 ? 3.548 -4.104 8.914 1.00 98.38 209 LYS A O 1
ATOM 1653 N N . ARG A 1 210 ? 1.431 -4.796 9.194 1.00 97.81 210 ARG A N 1
ATOM 1654 C CA . ARG A 1 210 ? 1.385 -5.558 7.939 1.00 97.81 210 ARG A CA 1
ATOM 1655 C C . ARG A 1 210 ? 1.421 -4.658 6.709 1.00 97.81 210 ARG A C 1
ATOM 1657 O O . ARG A 1 210 ? 2.172 -4.977 5.795 1.00 97.81 210 ARG A O 1
ATOM 1664 N N . ILE A 1 211 ? 0.671 -3.554 6.692 1.00 97.12 211 ILE A N 1
ATOM 1665 C CA . ILE A 1 211 ? 0.721 -2.591 5.576 1.00 97.12 211 ILE A CA 1
ATOM 1666 C C . ILE A 1 211 ? 2.146 -2.051 5.432 1.00 97.12 211 ILE A C 1
ATOM 1668 O O . ILE A 1 211 ? 2.697 -2.046 4.336 1.00 97.12 211 ILE A O 1
ATOM 1672 N N . LYS A 1 212 ? 2.779 -1.664 6.545 1.00 98.38 212 LYS A N 1
ATOM 1673 C CA . LYS A 1 212 ? 4.177 -1.225 6.556 1.00 98.38 212 LYS A CA 1
ATOM 1674 C C . LYS A 1 212 ? 5.124 -2.294 5.992 1.00 98.38 212 LYS A C 1
ATOM 1676 O O . LYS A 1 212 ? 5.936 -1.979 5.132 1.00 98.38 212 LYS A O 1
ATOM 1681 N N . ALA A 1 213 ? 4.989 -3.546 6.425 1.00 98.56 213 ALA A N 1
ATOM 1682 C CA . ALA A 1 213 ? 5.798 -4.646 5.903 1.00 98.56 213 ALA A CA 1
ATOM 1683 C C . ALA A 1 213 ? 5.565 -4.883 4.397 1.00 98.56 213 ALA A C 1
ATOM 1685 O O . ALA A 1 213 ? 6.519 -5.123 3.668 1.00 98.56 213 ALA A O 1
ATOM 1686 N N . ASP A 1 214 ? 4.325 -4.755 3.905 1.00 98.19 214 ASP A N 1
ATOM 1687 C CA . ASP A 1 214 ? 4.044 -4.810 2.461 1.00 98.19 214 ASP A CA 1
ATOM 1688 C C . ASP A 1 214 ? 4.767 -3.675 1.709 1.00 98.19 214 ASP A C 1
ATOM 1690 O O . ASP A 1 214 ? 5.312 -3.901 0.631 1.00 98.19 214 ASP A O 1
ATOM 1694 N N . MET A 1 215 ? 4.817 -2.465 2.279 1.00 98.62 215 MET A N 1
ATOM 1695 C CA . MET A 1 215 ? 5.559 -1.336 1.703 1.00 98.62 215 MET A CA 1
ATOM 1696 C C . MET A 1 215 ? 7.077 -1.567 1.699 1.00 98.62 215 MET A C 1
ATOM 1698 O O . MET A 1 215 ? 7.734 -1.224 0.719 1.00 98.62 215 MET A O 1
ATOM 1702 N N . GLU A 1 216 ? 7.637 -2.171 2.750 1.00 98.69 216 GLU A N 1
ATOM 1703 C CA . GLU A 1 216 ? 9.054 -2.566 2.801 1.00 98.69 216 GLU A CA 1
ATOM 1704 C C . GLU A 1 216 ? 9.378 -3.632 1.735 1.00 98.69 216 GLU A C 1
ATOM 1706 O O . GLU A 1 216 ? 10.391 -3.518 1.040 1.00 98.69 216 GLU A O 1
ATOM 1711 N N . ASP A 1 217 ? 8.489 -4.612 1.535 1.00 98.44 217 ASP A N 1
ATOM 1712 C CA . ASP A 1 217 ? 8.614 -5.623 0.476 1.00 98.44 217 ASP A CA 1
ATOM 1713 C C . ASP A 1 217 ? 8.582 -4.971 -0.924 1.00 98.44 217 ASP A C 1
ATOM 1715 O O . ASP A 1 217 ? 9.404 -5.289 -1.789 1.00 98.44 217 ASP A O 1
ATOM 1719 N N . ILE A 1 218 ? 7.667 -4.019 -1.148 1.00 98.62 218 ILE A N 1
ATOM 1720 C CA . ILE A 1 218 ? 7.572 -3.237 -2.393 1.00 98.62 218 ILE A CA 1
ATOM 1721 C C . ILE A 1 218 ? 8.849 -2.427 -2.627 1.00 98.62 218 ILE A C 1
ATOM 1723 O O . ILE A 1 218 ? 9.405 -2.475 -3.724 1.00 98.62 218 ILE A O 1
ATOM 1727 N N . LEU A 1 219 ? 9.344 -1.720 -1.607 1.00 98.69 219 LEU A N 1
ATOM 1728 C CA . LEU A 1 219 ? 10.583 -0.945 -1.678 1.00 98.69 219 LEU A CA 1
ATOM 1729 C C . LEU A 1 219 ? 11.779 -1.833 -2.052 1.00 98.69 219 LEU A C 1
ATOM 1731 O O . LEU A 1 2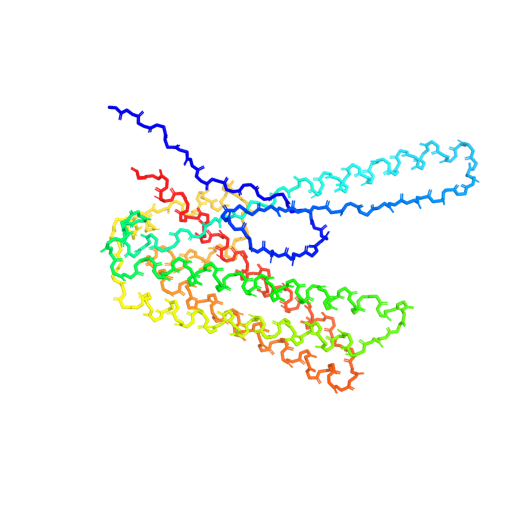19 ? 12.602 -1.444 -2.883 1.00 98.69 219 LEU A O 1
ATOM 1735 N N . GLY A 1 220 ? 11.862 -3.043 -1.494 1.00 98.38 220 GLY A N 1
ATOM 1736 C CA . GLY A 1 220 ? 12.872 -4.031 -1.875 1.00 98.38 220 GLY A CA 1
ATOM 1737 C C . GLY A 1 220 ? 12.819 -4.377 -3.367 1.00 98.38 220 GLY A C 1
ATOM 1738 O O . GLY A 1 220 ? 13.847 -4.340 -4.051 1.00 98.38 220 GLY A O 1
ATOM 1739 N N . CYS A 1 221 ? 11.625 -4.641 -3.904 1.00 98.31 221 CYS A N 1
ATOM 1740 C CA . CYS A 1 221 ? 11.459 -4.940 -5.327 1.00 98.31 221 CYS A CA 1
ATOM 1741 C C . CYS A 1 221 ? 11.747 -3.722 -6.226 1.00 98.31 221 CYS A C 1
ATOM 1743 O O . CYS A 1 221 ? 12.425 -3.874 -7.243 1.00 98.31 221 CYS A O 1
ATOM 1745 N N . LEU A 1 222 ? 11.316 -2.513 -5.849 1.00 98.56 222 LEU A N 1
ATOM 1746 C CA . LEU A 1 222 ? 11.627 -1.280 -6.588 1.00 98.56 222 LEU A CA 1
ATOM 1747 C C . LEU A 1 222 ? 13.136 -1.025 -6.660 1.00 98.56 222 LEU A C 1
ATOM 1749 O O . LEU A 1 222 ? 13.652 -0.699 -7.726 1.00 98.56 222 LEU A O 1
ATOM 1753 N N . ASN A 1 223 ? 13.861 -1.235 -5.560 1.00 98.56 223 ASN A N 1
ATOM 1754 C CA . ASN A 1 223 ? 15.319 -1.114 -5.538 1.00 98.56 223 ASN A CA 1
ATOM 1755 C C . ASN A 1 223 ? 16.003 -2.165 -6.423 1.00 98.56 223 ASN A C 1
ATOM 1757 O O . ASN A 1 223 ? 17.001 -1.866 -7.081 1.00 98.56 223 ASN A O 1
ATOM 1761 N N . SER A 1 224 ? 15.448 -3.378 -6.509 1.00 98.19 224 SER A N 1
ATOM 1762 C CA . SER A 1 224 ? 15.926 -4.377 -7.469 1.00 98.19 224 SER A CA 1
ATOM 1763 C C . SER A 1 224 ? 15.731 -3.912 -8.914 1.00 98.19 224 SER A C 1
ATOM 1765 O O . SER A 1 224 ? 16.655 -4.046 -9.712 1.00 98.19 224 SER A O 1
ATOM 1767 N N . VAL A 1 225 ? 14.563 -3.353 -9.254 1.00 98.31 225 VAL A N 1
ATOM 1768 C CA . VAL A 1 225 ? 14.290 -2.780 -10.586 1.00 98.31 225 VAL A CA 1
ATOM 1769 C C . VAL A 1 225 ? 15.247 -1.623 -10.873 1.00 98.31 225 VAL A C 1
ATOM 1771 O O . VAL A 1 225 ? 15.810 -1.536 -11.963 1.00 98.31 225 VAL A O 1
ATOM 1774 N N . LYS A 1 226 ? 15.496 -0.768 -9.880 1.00 98.38 226 LYS A N 1
ATOM 1775 C CA . LYS A 1 226 ? 16.430 0.353 -9.991 1.00 98.38 226 LYS A CA 1
ATOM 1776 C C . LYS A 1 226 ? 17.843 -0.115 -10.328 1.00 98.38 226 LYS A C 1
ATOM 1778 O O . LYS A 1 226 ? 18.488 0.492 -11.176 1.00 98.38 226 LYS A O 1
ATOM 1783 N N . GLY A 1 227 ? 18.292 -1.226 -9.748 1.00 98.19 227 GLY A N 1
ATOM 1784 C CA . GLY A 1 227 ? 19.592 -1.819 -10.063 1.00 98.19 227 GLY A CA 1
ATOM 1785 C C . GLY A 1 227 ? 19.758 -2.269 -11.523 1.00 98.19 227 GLY A C 1
ATOM 1786 O O . GLY A 1 227 ? 20.893 -2.308 -12.006 1.00 98.19 227 GLY A O 1
ATOM 1787 N N . ASP A 1 228 ? 18.668 -2.597 -12.224 1.00 97.88 228 ASP A N 1
ATOM 1788 C CA . ASP A 1 228 ? 18.682 -2.875 -13.668 1.00 97.88 228 ASP A CA 1
ATOM 1789 C C . ASP A 1 228 ? 18.714 -1.566 -14.475 1.00 97.88 228 ASP A C 1
ATOM 1791 O O . ASP A 1 228 ? 19.550 -1.405 -15.369 1.00 97.88 228 ASP A O 1
ATOM 1795 N N . ILE A 1 229 ? 17.872 -0.595 -14.103 1.00 98.06 229 ILE A N 1
ATOM 1796 C CA . ILE A 1 229 ? 17.796 0.725 -14.752 1.00 98.06 229 ILE A CA 1
ATOM 1797 C C . ILE A 1 229 ? 19.126 1.479 -14.666 1.00 98.06 229 ILE A C 1
ATOM 1799 O O . ILE A 1 229 ? 19.588 2.000 -15.676 1.00 98.06 229 ILE A O 1
ATOM 1803 N N . ASP A 1 230 ? 19.796 1.462 -13.512 1.00 97.88 230 ASP A N 1
ATOM 1804 C CA . ASP A 1 230 ? 21.093 2.123 -13.308 1.00 97.88 230 ASP A CA 1
ATOM 1805 C C . ASP A 1 230 ? 22.213 1.517 -14.184 1.00 97.88 230 ASP A C 1
ATOM 1807 O O . ASP A 1 230 ? 23.252 2.140 -14.401 1.00 97.88 230 ASP A O 1
ATOM 1811 N N . LYS A 1 231 ? 22.009 0.306 -14.722 1.00 98.12 231 LYS A N 1
ATOM 1812 C CA . LYS A 1 231 ? 22.913 -0.355 -15.680 1.00 98.12 231 LYS A CA 1
ATOM 1813 C C . LYS A 1 231 ? 22.477 -0.168 -17.133 1.00 98.12 231 LYS A C 1
ATOM 1815 O O . LYS A 1 231 ? 23.081 -0.774 -18.018 1.00 98.12 231 LYS A O 1
ATOM 1820 N N . ASN A 1 232 ? 21.446 0.637 -17.387 1.00 97.81 232 ASN A N 1
ATOM 1821 C CA . ASN A 1 232 ? 20.781 0.769 -18.682 1.00 97.81 232 ASN A CA 1
ATOM 1822 C C . ASN A 1 232 ? 20.266 -0.576 -19.226 1.00 97.81 232 ASN A C 1
ATOM 1824 O O . ASN A 1 232 ? 20.347 -0.856 -20.424 1.00 97.81 232 ASN A O 1
ATOM 1828 N N . ILE A 1 233 ? 19.759 -1.435 -18.338 1.00 96.56 233 ILE A N 1
ATOM 1829 C CA . ILE A 1 233 ? 19.164 -2.725 -18.690 1.00 96.56 233 ILE A CA 1
ATOM 1830 C C . ILE A 1 233 ? 17.651 -2.630 -18.469 1.00 96.56 233 ILE A C 1
ATOM 1832 O O . ILE A 1 233 ? 17.219 -2.238 -17.383 1.00 96.56 233 ILE A O 1
ATOM 1836 N N . PRO A 1 234 ? 16.817 -2.993 -19.461 1.00 93.62 234 PRO A N 1
ATOM 1837 C CA . PRO A 1 234 ? 15.382 -3.095 -19.245 1.00 93.62 234 PRO A CA 1
ATOM 1838 C C . PRO A 1 234 ? 15.078 -4.150 -18.168 1.00 93.62 234 PRO A C 1
ATOM 1840 O O . PRO A 1 234 ? 15.559 -5.284 -18.277 1.00 93.62 234 PRO A O 1
ATOM 1843 N N . PRO A 1 235 ? 14.283 -3.818 -17.139 1.00 95.75 235 PRO A N 1
ATOM 1844 C CA . PRO A 1 235 ? 13.949 -4.760 -16.084 1.00 95.75 235 PRO A CA 1
ATOM 1845 C C . PRO A 1 235 ? 13.086 -5.896 -16.632 1.00 95.75 235 PRO A C 1
ATOM 1847 O O . PRO A 1 235 ? 12.316 -5.741 -17.583 1.00 95.75 235 PRO A O 1
ATOM 1850 N N . LYS A 1 236 ? 13.190 -7.069 -16.007 1.00 94.75 236 LYS A N 1
ATOM 1851 C CA . LYS A 1 236 ? 12.400 -8.238 -16.413 1.00 94.75 236 LYS A CA 1
ATOM 1852 C C . LYS A 1 236 ? 10.915 -7.990 -16.164 1.00 94.75 236 LYS A C 1
ATOM 1854 O O . LYS A 1 236 ? 10.526 -7.613 -15.061 1.00 94.75 236 LYS A O 1
ATOM 1859 N N . ILE A 1 237 ? 10.079 -8.337 -17.145 1.00 92.94 237 ILE A N 1
ATOM 1860 C CA . ILE A 1 237 ? 8.621 -8.170 -17.047 1.00 92.94 237 ILE A CA 1
ATOM 1861 C C . ILE A 1 237 ? 8.030 -8.886 -15.823 1.00 92.94 237 ILE A C 1
ATOM 1863 O O . ILE A 1 237 ? 7.127 -8.369 -15.182 1.00 92.94 237 ILE A O 1
ATOM 1867 N N . ALA A 1 238 ? 8.588 -10.043 -15.448 1.00 93.69 238 ALA A N 1
ATOM 1868 C CA . ALA A 1 238 ? 8.168 -10.782 -14.260 1.00 93.69 238 ALA A CA 1
ATOM 1869 C C . ALA A 1 238 ? 8.383 -9.980 -12.963 1.00 93.69 238 ALA A C 1
ATOM 1871 O O . ALA A 1 238 ? 7.522 -9.999 -12.092 1.00 93.69 238 ALA A O 1
ATOM 1872 N N . THR A 1 239 ? 9.490 -9.237 -12.857 1.00 95.62 239 THR A N 1
ATOM 1873 C CA . THR A 1 239 ? 9.769 -8.362 -11.708 1.00 95.62 239 THR A CA 1
ATOM 1874 C C . THR A 1 239 ? 8.792 -7.189 -11.665 1.00 95.62 239 THR A C 1
ATOM 1876 O O . THR A 1 239 ? 8.290 -6.843 -10.601 1.00 95.62 239 THR A O 1
ATOM 1879 N N . LEU A 1 240 ? 8.476 -6.600 -12.822 1.00 95.69 240 LEU A N 1
ATOM 1880 C CA . LEU A 1 240 ? 7.502 -5.509 -12.923 1.00 95.69 240 LEU A CA 1
ATOM 1881 C C . LEU A 1 240 ? 6.099 -5.953 -12.490 1.00 95.69 240 LEU A C 1
ATOM 1883 O O . LEU A 1 240 ? 5.435 -5.255 -11.724 1.00 95.69 240 LEU A O 1
ATOM 1887 N N . TRP A 1 241 ? 5.675 -7.136 -12.941 1.00 94.50 241 TRP A N 1
ATOM 1888 C CA . TRP A 1 241 ? 4.404 -7.736 -12.540 1.00 94.50 241 TRP A CA 1
ATOM 1889 C C . TRP A 1 241 ? 4.352 -8.057 -11.049 1.00 94.50 241 TRP A C 1
ATOM 1891 O O . TRP A 1 241 ? 3.322 -7.808 -10.428 1.00 94.50 241 TRP A O 1
ATOM 1901 N N . ASP A 1 242 ? 5.444 -8.553 -10.467 1.00 95.81 242 ASP A N 1
ATOM 1902 C CA . ASP A 1 242 ? 5.524 -8.813 -9.026 1.00 95.81 242 ASP A CA 1
ATOM 1903 C C . ASP A 1 242 ? 5.354 -7.523 -8.206 1.00 95.81 242 ASP A C 1
ATOM 1905 O O . ASP A 1 242 ? 4.528 -7.480 -7.296 1.00 95.81 242 ASP A O 1
ATOM 1909 N N . VAL A 1 243 ? 6.039 -6.432 -8.576 1.00 97.12 243 VAL A N 1
ATOM 1910 C CA . VAL A 1 243 ? 5.853 -5.119 -7.925 1.00 97.12 243 VAL A CA 1
ATOM 1911 C C . VAL A 1 243 ? 4.396 -4.655 -8.038 1.00 97.12 243 VAL A C 1
ATOM 1913 O O . VAL A 1 243 ? 3.789 -4.264 -7.040 1.00 97.12 243 VAL A O 1
ATOM 1916 N N . ASN A 1 244 ? 3.806 -4.735 -9.236 1.00 96.25 244 ASN A N 1
ATOM 1917 C CA . ASN A 1 244 ? 2.418 -4.329 -9.470 1.00 96.25 244 ASN A CA 1
ATOM 1918 C C . ASN A 1 244 ? 1.414 -5.154 -8.645 1.00 96.25 244 ASN A C 1
ATOM 1920 O O . ASN A 1 244 ? 0.456 -4.607 -8.087 1.00 96.25 244 ASN A O 1
ATOM 1924 N N . GLN A 1 245 ? 1.638 -6.466 -8.542 1.00 95.44 245 GLN A N 1
ATOM 1925 C CA . GLN A 1 245 ? 0.807 -7.352 -7.733 1.00 95.44 245 GLN A CA 1
ATOM 1926 C C . GLN A 1 245 ? 0.899 -6.981 -6.250 1.00 95.44 245 GLN A C 1
ATOM 1928 O O . GLN A 1 245 ? -0.133 -6.859 -5.596 1.00 95.44 245 GLN A O 1
ATOM 1933 N N . LYS A 1 246 ? 2.103 -6.706 -5.732 1.00 97.69 246 LYS A N 1
ATOM 1934 C CA . LYS A 1 246 ? 2.291 -6.283 -4.334 1.00 97.69 246 LYS A CA 1
ATOM 1935 C C . LYS A 1 246 ? 1.585 -4.965 -4.018 1.00 97.69 246 LYS A C 1
ATOM 1937 O O . LYS A 1 246 ? 0.921 -4.875 -2.985 1.00 97.69 246 LYS A O 1
ATOM 1942 N N . TYR A 1 247 ? 1.670 -3.968 -4.906 1.00 97.25 247 TYR A N 1
ATOM 1943 C CA . TYR A 1 247 ? 0.886 -2.734 -4.762 1.00 97.25 247 TYR A CA 1
ATOM 1944 C C . TYR A 1 247 ? -0.612 -3.029 -4.703 1.00 97.25 247 TYR A C 1
ATOM 1946 O O . TYR A 1 247 ? -1.305 -2.526 -3.819 1.00 97.25 247 TYR A O 1
ATOM 1954 N N . SER A 1 248 ? -1.105 -3.862 -5.621 1.00 95.44 248 SER A N 1
ATOM 1955 C CA . SER A 1 248 ? -2.524 -4.218 -5.704 1.00 95.44 248 SER A CA 1
ATOM 1956 C C . SER A 1 248 ? -3.009 -4.923 -4.435 1.00 95.44 248 SER A C 1
ATOM 1958 O O . SER A 1 248 ? -4.018 -4.522 -3.858 1.00 95.44 248 SER A O 1
ATOM 1960 N N . ASP A 1 249 ? -2.265 -5.916 -3.949 1.00 94.69 249 ASP A N 1
ATOM 1961 C CA . ASP A 1 249 ? -2.606 -6.665 -2.737 1.00 94.69 249 ASP A CA 1
ATOM 1962 C C . ASP A 1 249 ? -2.627 -5.768 -1.497 1.00 94.69 249 ASP A C 1
ATOM 1964 O O . ASP A 1 249 ? -3.546 -5.859 -0.681 1.00 94.69 249 ASP A O 1
ATOM 1968 N N . SER A 1 250 ? -1.646 -4.869 -1.364 1.00 96.31 250 SER A N 1
ATOM 1969 C CA . SER A 1 250 ? -1.572 -3.926 -0.245 1.00 96.31 250 SER A CA 1
ATOM 1970 C C . SER A 1 250 ? -2.699 -2.883 -0.297 1.00 96.31 250 SER A C 1
ATOM 1972 O O . SER A 1 250 ? -3.333 -2.598 0.724 1.00 96.31 250 SER A O 1
ATOM 1974 N N . LEU A 1 251 ? -3.043 -2.382 -1.491 1.00 94.56 251 LEU A N 1
ATOM 1975 C CA . LEU A 1 251 ? -4.202 -1.505 -1.690 1.00 94.56 251 LEU A CA 1
ATOM 1976 C C . LEU A 1 251 ? -5.510 -2.203 -1.310 1.00 94.56 251 LEU A C 1
ATOM 1978 O O . LEU A 1 251 ? -6.323 -1.623 -0.587 1.00 94.56 251 LEU A O 1
ATOM 1982 N N . PHE A 1 252 ? -5.713 -3.447 -1.750 1.00 94.94 252 PHE A N 1
ATOM 1983 C CA . PHE A 1 252 ? -6.893 -4.224 -1.375 1.00 94.94 252 PHE A CA 1
ATOM 1984 C C . PHE A 1 252 ? -6.942 -4.495 0.128 1.00 94.94 252 PHE A C 1
ATOM 1986 O O . PHE A 1 252 ? -8.007 -4.358 0.727 1.00 94.94 252 PHE A O 1
ATOM 1993 N N . PHE A 1 253 ? -5.808 -4.803 0.761 1.00 96.50 253 PHE A N 1
ATOM 1994 C CA . PHE A 1 253 ? -5.733 -4.986 2.210 1.00 96.50 253 PHE A CA 1
ATOM 1995 C C . PHE A 1 253 ? -6.201 -3.726 2.956 1.00 96.50 253 PHE A C 1
ATOM 1997 O O . PHE A 1 253 ? -7.053 -3.809 3.849 1.00 96.50 253 PHE A O 1
ATOM 2004 N N . GLY A 1 254 ? -5.692 -2.553 2.566 1.00 94.12 254 GLY A N 1
ATOM 2005 C CA . GLY A 1 254 ? -6.096 -1.269 3.139 1.00 94.12 254 GLY A CA 1
ATOM 2006 C C . GLY A 1 254 ? -7.578 -0.960 2.911 1.00 94.12 254 GLY A C 1
ATOM 2007 O O . GLY A 1 254 ? -8.287 -0.621 3.858 1.00 94.12 254 GLY A O 1
ATOM 2008 N N . GLN A 1 255 ? -8.077 -1.148 1.684 1.00 93.00 255 GLN A N 1
ATOM 2009 C CA . GLN A 1 255 ? -9.483 -0.899 1.343 1.00 93.00 255 GLN A CA 1
ATOM 2010 C C . GLN A 1 255 ? -10.439 -1.824 2.096 1.00 93.00 255 GLN A C 1
ATOM 2012 O O . GLN A 1 255 ? -11.419 -1.356 2.668 1.00 93.00 255 GLN A O 1
ATOM 2017 N N . TYR A 1 256 ? -10.158 -3.126 2.156 1.00 95.44 256 TYR A N 1
ATOM 2018 C CA . TYR A 1 256 ? -11.014 -4.075 2.874 1.00 95.44 256 TYR A CA 1
ATOM 2019 C C . TYR A 1 256 ? -11.044 -3.775 4.373 1.00 95.44 256 TYR A C 1
ATOM 2021 O O . TYR A 1 256 ? -12.101 -3.882 4.996 1.00 95.44 256 TYR A O 1
ATOM 2029 N N . SER A 1 257 ? -9.912 -3.343 4.937 1.00 95.25 257 SER A N 1
ATOM 2030 C CA . SER A 1 257 ? -9.855 -2.867 6.320 1.00 95.25 257 SER A CA 1
ATOM 2031 C C . SER A 1 257 ? -10.769 -1.652 6.511 1.00 95.25 257 SER A C 1
ATOM 2033 O O . SER A 1 257 ? -11.663 -1.694 7.354 1.00 95.25 257 SER A O 1
ATOM 2035 N N . ALA A 1 258 ? -10.628 -0.614 5.680 1.00 92.31 258 ALA A N 1
ATOM 2036 C CA . ALA A 1 258 ? -11.456 0.592 5.750 1.00 92.31 258 ALA A CA 1
ATOM 2037 C C . ALA A 1 258 ? -12.961 0.295 5.590 1.00 92.31 258 ALA A C 1
ATOM 2039 O O . ALA A 1 258 ? -13.782 0.822 6.340 1.00 92.31 258 ALA A O 1
ATOM 2040 N N . MET A 1 259 ? -13.335 -0.611 4.678 1.00 93.44 259 MET A N 1
ATOM 2041 C CA . MET A 1 259 ? -14.727 -1.037 4.497 1.00 93.44 259 MET A CA 1
ATOM 2042 C C . MET A 1 259 ? -15.316 -1.642 5.777 1.00 93.44 259 MET A C 1
ATOM 2044 O O . MET A 1 259 ? -16.416 -1.262 6.179 1.00 93.44 259 MET A O 1
ATOM 2048 N N . ILE A 1 260 ? -14.592 -2.548 6.441 1.00 94.50 260 ILE A N 1
ATOM 2049 C CA . ILE A 1 260 ? -15.045 -3.164 7.698 1.00 94.50 260 ILE A CA 1
ATOM 2050 C C . ILE A 1 260 ? -15.238 -2.094 8.779 1.00 94.50 260 ILE A C 1
ATOM 2052 O O . ILE A 1 260 ? -16.262 -2.089 9.464 1.00 94.50 260 ILE A O 1
ATOM 2056 N N . PHE A 1 261 ? -14.293 -1.158 8.903 1.00 90.81 261 PHE A N 1
ATOM 2057 C CA . PHE A 1 261 ? -14.394 -0.066 9.870 1.00 90.81 261 PHE A CA 1
ATOM 2058 C C . PHE A 1 261 ? -15.600 0.836 9.616 1.00 90.81 261 PHE A C 1
ATOM 2060 O O . PHE A 1 261 ? -16.350 1.092 10.558 1.00 90.81 261 PHE A O 1
ATOM 2067 N N . SER A 1 262 ? -15.852 1.221 8.362 1.00 89.94 262 SER A N 1
ATOM 2068 C CA . SER A 1 262 ? -17.015 2.048 8.014 1.00 89.94 262 SER A CA 1
ATOM 2069 C C . SER A 1 262 ? -18.336 1.401 8.460 1.00 89.94 262 SER A C 1
ATOM 2071 O O . SER A 1 262 ? -19.184 2.053 9.065 1.00 89.94 262 SER A O 1
ATOM 2073 N N . MET A 1 263 ? -18.475 0.079 8.294 1.00 91.31 263 MET A N 1
ATOM 2074 C CA . MET A 1 263 ? -19.677 -0.646 8.721 1.00 91.31 263 MET A CA 1
ATOM 2075 C C . MET A 1 263 ? -19.826 -0.741 10.240 1.00 91.31 263 MET A C 1
ATOM 2077 O O . MET A 1 263 ? -20.940 -0.733 10.759 1.00 91.31 263 MET A O 1
ATOM 2081 N N . ILE A 1 264 ? -18.716 -0.859 10.963 1.00 90.44 264 ILE A N 1
ATOM 2082 C CA . ILE A 1 264 ? -18.713 -0.972 12.425 1.00 90.44 264 ILE A CA 1
ATOM 2083 C C . ILE A 1 264 ? -19.029 0.374 13.087 1.00 90.44 264 ILE A C 1
ATOM 2085 O O . ILE A 1 264 ? -19.739 0.416 14.105 1.00 90.44 264 ILE A O 1
ATOM 2089 N N . VAL A 1 265 ? -18.500 1.460 12.521 1.00 83.69 265 VAL A N 1
ATOM 2090 C CA . VAL A 1 265 ? -18.680 2.828 13.018 1.00 83.69 265 VAL A CA 1
ATOM 2091 C C . VAL A 1 265 ? -20.101 3.325 12.752 1.00 83.69 265 VAL A C 1
ATOM 2093 O O . VAL A 1 265 ? -20.706 3.876 13.670 1.00 83.69 265 VAL A O 1
ATOM 2096 N N . ASP A 1 266 ? -20.682 3.034 11.583 1.00 81.56 266 ASP A N 1
ATOM 2097 C CA . ASP A 1 266 ? -22.061 3.423 11.236 1.00 81.56 266 ASP A CA 1
ATOM 2098 C C . ASP A 1 266 ? -23.131 2.793 12.153 1.00 81.56 266 ASP A C 1
ATOM 2100 O O . ASP A 1 266 ? -24.236 3.316 12.286 1.00 81.56 266 ASP A O 1
ATOM 2104 N N . GLN A 1 267 ? -22.810 1.698 12.848 1.00 73.81 267 GLN A N 1
ATOM 2105 C CA . GLN A 1 267 ? -23.681 1.061 13.846 1.00 73.81 267 GLN A CA 1
ATOM 2106 C C . GLN A 1 267 ? -23.623 1.732 15.241 1.00 73.81 267 GLN A C 1
ATOM 2108 O O . GLN A 1 267 ? -23.861 1.056 16.248 1.00 73.81 267 GLN A O 1
ATOM 2113 N N . ARG A 1 268 ? -23.190 2.995 15.350 1.00 62.53 268 ARG A N 1
ATOM 2114 C CA . ARG A 1 268 ? -23.177 3.786 16.601 1.00 62.53 268 ARG A CA 1
ATOM 2115 C C . ARG A 1 268 ? -24.381 4.724 16.689 1.00 62.53 268 ARG A C 1
ATOM 2117 O O . ARG A 1 268 ? -25.163 4.542 17.642 1.00 62.53 268 ARG A O 1
#

pLDDT: mean 78.82, std 25.04, range [24.7, 98.75]

Sequence (268 aa):
MSGVRLANRWQVSIPFVGFIVALEKNSQLTCIFSTFGLELILSPIKPKKEKAMRKSLISIILILTASMYVHGVIFCNDTPCAYGECNDENKVNGGQMTPLVINGAGYFIKSNSDFQLFLQKIELSELYGPNFDVFQDNLNNAISNVEYAIGIYNELIAVAEETPYDQLIIYKLKTFGYDDFLKGHNLNAEVFNRVRSFLVKGDVTGAYKRIKADMEDILGCLNSVKGDIDKNIPPKIATLWDVNQKYSDSLFFGQYSAMIFSMIVDQR

Radius of gyration: 22.3 Å; chains: 1; bounding box: 58×42×73 Å

Foldseek 3Di:
DDDDDDDPFDFDQDFPDDDDDFDDDDPDGDDDDDDDDPPPPDDDDDPVVVVVVVVVVVVVVVVSVVNSRPGPRFFQAPLLVQQDPSPDPPDDQSVVLNVLVVLLVVLLVQLLVLLVVLVVLLVCCVPVNHDLVSNLVSLVSSLVSLVVSLVSLVVSLVSVVVGDTDVLLLVCLLVPPLVCVCVVPVADPVLSVVLNVQSNRSNSSVLSVVLSVLSVVLSVLSVVCSVCSVVVHHDDPVSSVVSNVSSVSSSSNSRSNSVSSSVSSVVD